Protein AF-A0A3E2CK05-F1 (afdb_monomer)

Foldseek 3Di:
DPVPVVVVVVVVVVVLVVLLVVLLVLLLVLQVVLLVCPPPDDPLLVVLLVVVVLLQLLQLLQLLLCQLPVDDDDSVLSVVVSVPDQDDPPDDSSSSLSSVLSNQLLVLLCQQCPDPPVDDPVVLVVLLQDPVSLLVSQLVSLQSLLRSLVSSCVSNVHDHDRDSVLSVVLSVLLVVQLVVVVVDHLSSSLVSSLLSSLLSCLLVDDGLSSCSSVLSNSQVSCVSNVTHGAHDHNVLSVVLSVLSNPDDVPDSHDPSSNSSSCSVRSSVSSVVSSCSSPDDPVVVVVVVVVVVVVVVVVVVCVVCVVVVVVVVVPPPDD

Mean predicted aligned error: 7.91 Å

Solvent-accessible surface area (backbone atoms only — not comparable to full-atom values): 17270 Å² total; per-residue (Å²): 133,70,74,66,58,56,58,50,49,55,54,49,54,50,53,52,50,55,50,21,52,50,40,41,50,52,25,25,50,32,41,50,65,38,58,64,58,58,82,72,82,51,68,66,38,47,54,31,42,53,51,50,52,56,52,49,48,39,51,48,20,34,22,48,24,28,60,70,68,71,49,94,66,49,69,68,59,27,49,46,38,74,76,68,47,86,74,57,94,96,54,66,63,68,56,48,54,34,31,51,24,30,47,57,24,52,62,35,45,58,62,42,70,66,82,62,86,84,59,53,70,68,56,57,53,53,35,46,74,30,73,67,45,29,53,50,53,55,64,73,28,25,61,40,41,22,49,21,38,28,50,12,11,60,52,60,72,36,69,59,84,58,42,44,68,56,45,52,51,19,52,54,48,14,55,59,41,34,63,81,38,69,92,50,56,68,53,42,36,49,51,42,37,55,53,33,32,52,45,47,54,50,67,75,44,88,55,76,60,40,38,50,31,54,66,55,48,53,35,56,53,20,56,64,43,69,41,74,70,79,85,65,53,48,70,55,46,52,51,50,53,51,49,51,69,67,53,66,86,82,46,94,72,70,54,50,72,55,39,55,61,46,22,64,52,50,30,55,51,37,48,48,50,42,50,48,28,67,58,50,71,66,61,52,53,49,52,53,50,54,50,50,53,47,53,51,51,52,54,48,49,60,66,48,59,68,59,62,72,60,64,72,76,73,79,82,85,130

Structure (mmCIF, N/CA/C/O backbone):
data_AF-A0A3E2CK05-F1
#
_entry.id   AF-A0A3E2CK05-F1
#
loop_
_atom_site.group_PDB
_atom_site.id
_atom_site.type_symbol
_atom_site.label_atom_id
_atom_site.label_alt_id
_atom_site.label_comp_id
_atom_site.label_asym_id
_atom_site.label_entity_id
_atom_site.label_seq_id
_atom_site.pdbx_PDB_ins_code
_atom_site.Cartn_x
_atom_site.Cartn_y
_atom_site.Cartn_z
_atom_site.occupancy
_atom_site.B_iso_or_equiv
_atom_site.auth_seq_id
_atom_site.auth_comp_id
_atom_site.auth_asym_id
_atom_site.auth_atom_id
_atom_site.pdbx_PDB_model_num
ATOM 1 N N . MET A 1 1 ? 20.805 -22.872 39.210 1.00 46.62 1 MET A N 1
ATOM 2 C CA . MET A 1 1 ? 19.992 -23.235 38.027 1.00 46.62 1 MET A CA 1
ATOM 3 C C . MET A 1 1 ? 19.281 -22.044 37.373 1.00 46.62 1 MET A C 1
ATOM 5 O O . MET A 1 1 ? 18.645 -22.261 36.358 1.00 46.62 1 MET A O 1
ATOM 9 N N . VAL A 1 2 ? 19.429 -20.804 37.868 1.00 49.19 2 VAL A N 1
ATOM 10 C CA . VAL A 1 2 ? 18.766 -19.615 37.284 1.00 49.19 2 VAL A CA 1
ATOM 11 C C . VAL A 1 2 ? 19.574 -18.990 36.125 1.00 49.19 2 VAL A C 1
ATOM 13 O O . VAL A 1 2 ? 18.994 -18.562 35.144 1.00 49.19 2 VAL A O 1
ATOM 16 N N . ASN A 1 3 ? 20.910 -19.088 36.132 1.00 52.28 3 ASN A N 1
ATOM 17 C CA . ASN A 1 3 ? 21.775 -18.400 35.150 1.00 52.28 3 ASN A CA 1
ATOM 18 C C . ASN A 1 3 ? 21.779 -18.959 33.711 1.00 52.28 3 ASN A C 1
ATOM 20 O O . ASN A 1 3 ? 22.376 -18.339 32.842 1.00 52.28 3 ASN A O 1
ATOM 24 N N . SER A 1 4 ? 21.197 -20.135 33.453 1.00 54.31 4 SER A N 1
ATOM 25 C CA . SER A 1 4 ? 21.271 -20.775 32.125 1.00 54.31 4 SER A CA 1
ATOM 26 C C . SER A 1 4 ? 20.072 -20.464 31.230 1.00 54.31 4 SER A C 1
ATOM 28 O O . SER A 1 4 ? 20.153 -20.700 30.031 1.00 54.31 4 SER A O 1
ATOM 30 N N . VAL A 1 5 ? 18.957 -20.000 31.801 1.00 53.59 5 VAL A N 1
ATOM 31 C CA . VAL A 1 5 ? 17.743 -19.657 31.042 1.00 53.59 5 VAL A CA 1
ATOM 32 C C . VAL A 1 5 ? 17.836 -18.214 30.550 1.00 53.59 5 VAL A C 1
ATOM 34 O O . VAL A 1 5 ? 17.571 -17.960 29.379 1.00 53.59 5 VAL A O 1
ATOM 37 N N . ASP A 1 6 ? 18.324 -17.306 31.400 1.00 57.69 6 ASP A N 1
ATOM 38 C CA . ASP A 1 6 ? 18.553 -15.904 31.036 1.00 57.69 6 ASP A CA 1
ATOM 39 C C . ASP A 1 6 ? 19.623 -15.773 29.935 1.00 57.69 6 ASP A C 1
ATOM 41 O O . ASP A 1 6 ? 19.410 -15.079 28.950 1.00 57.69 6 ASP A O 1
ATOM 45 N N . SER A 1 7 ? 20.711 -16.557 29.991 1.00 58.81 7 SER A N 1
ATOM 46 C CA . SER A 1 7 ? 21.768 -16.508 28.965 1.00 58.81 7 SER A CA 1
ATOM 47 C C . SER A 1 7 ? 21.347 -17.053 27.592 1.00 58.81 7 SER A C 1
ATOM 49 O O . SER A 1 7 ? 21.936 -16.693 26.576 1.00 58.81 7 SER A O 1
ATOM 51 N N . VAL A 1 8 ? 20.378 -17.975 27.551 1.00 62.59 8 VAL A N 1
ATOM 52 C CA . VAL A 1 8 ? 19.835 -18.517 26.291 1.00 62.59 8 VAL A CA 1
ATOM 53 C C . VAL A 1 8 ? 18.852 -17.525 25.679 1.00 62.59 8 VAL A C 1
ATOM 55 O O . VAL A 1 8 ? 18.913 -17.291 24.476 1.00 62.59 8 VAL A O 1
ATOM 58 N N . LYS A 1 9 ? 18.016 -16.892 26.510 1.00 60.88 9 LYS A N 1
ATOM 59 C CA . LYS A 1 9 ? 17.074 -15.860 26.079 1.00 60.88 9 LYS A CA 1
ATOM 60 C C . LYS A 1 9 ? 17.792 -14.629 25.516 1.00 60.88 9 LYS A C 1
ATOM 62 O O . LYS A 1 9 ? 17.493 -14.225 24.399 1.00 60.88 9 LYS A O 1
ATOM 67 N N . ASP A 1 10 ? 18.824 -14.144 26.206 1.00 64.38 10 ASP A N 1
ATOM 68 C CA . ASP A 1 10 ? 19.649 -13.026 25.732 1.00 64.38 10 ASP A CA 1
ATOM 69 C C . ASP A 1 10 ? 20.334 -13.347 24.387 1.00 64.38 10 ASP A C 1
ATOM 71 O O . ASP A 1 10 ? 20.435 -12.496 23.507 1.00 64.38 10 ASP A O 1
ATOM 75 N N . SER A 1 11 ? 20.771 -14.597 24.178 1.00 66.12 11 SER A N 1
ATOM 76 C CA . SER A 1 11 ? 21.359 -15.030 22.902 1.00 66.12 11 SER A CA 1
ATOM 77 C C . SER A 1 11 ? 20.345 -15.110 21.757 1.00 66.12 11 SER A C 1
ATOM 79 O O . SER A 1 11 ? 20.743 -14.973 20.598 1.00 66.12 11 SER A O 1
ATOM 81 N N . GLU A 1 12 ? 19.088 -15.431 22.044 1.00 66.56 12 GLU A N 1
ATOM 82 C CA . GLU A 1 12 ? 18.032 -15.572 21.041 1.00 66.56 12 GLU A CA 1
ATOM 83 C C . GLU A 1 12 ? 17.475 -14.201 20.643 1.00 66.56 12 GLU A C 1
ATOM 85 O O . GLU A 1 12 ? 17.307 -13.930 19.453 1.00 66.56 12 GLU A O 1
ATOM 90 N N . ASP A 1 13 ? 17.346 -13.292 21.611 1.00 67.50 13 ASP A N 1
ATOM 91 C CA . ASP A 1 13 ? 16.978 -11.892 21.390 1.00 67.50 13 ASP A CA 1
ATOM 92 C C . ASP A 1 13 ? 18.035 -11.157 20.539 1.00 67.50 13 ASP A C 1
ATOM 94 O O . ASP A 1 13 ? 17.685 -10.443 19.597 1.00 67.50 13 ASP A O 1
ATOM 98 N N . ILE A 1 14 ? 19.334 -11.402 20.774 1.00 71.38 14 ILE A N 1
ATOM 99 C CA . ILE A 1 14 ? 20.422 -10.848 19.943 1.00 71.38 14 ILE A CA 1
ATOM 100 C C . ILE A 1 14 ? 20.326 -11.341 18.493 1.00 71.38 14 ILE A C 1
ATOM 102 O O . ILE A 1 14 ? 20.367 -10.532 17.566 1.00 71.38 14 ILE A O 1
ATOM 106 N N . LYS A 1 15 ? 20.158 -12.652 18.276 1.00 72.44 15 LYS A N 1
ATOM 107 C CA . LYS A 1 15 ? 20.053 -13.227 16.922 1.00 72.44 15 LYS A CA 1
ATOM 108 C C . LYS A 1 15 ? 18.821 -12.724 16.175 1.00 72.44 15 LYS A C 1
ATOM 110 O O . LYS A 1 15 ? 18.893 -12.465 14.974 1.00 72.44 15 LYS A O 1
ATOM 115 N N . ASN A 1 16 ? 17.697 -12.581 16.874 1.00 74.19 16 ASN A N 1
ATOM 116 C CA . ASN A 1 16 ? 16.474 -12.041 16.290 1.00 74.19 16 ASN A CA 1
ATOM 117 C C . ASN A 1 16 ? 16.642 -10.569 15.901 1.00 74.19 16 ASN A C 1
ATOM 119 O O . ASN A 1 16 ? 16.192 -10.173 14.824 1.00 74.19 16 ASN A O 1
ATOM 123 N N . ASN A 1 17 ? 17.336 -9.772 16.714 1.00 77.88 17 ASN A N 1
ATOM 124 C CA . ASN A 1 17 ? 17.635 -8.382 16.383 1.00 77.88 17 ASN A CA 1
ATOM 125 C C . ASN A 1 17 ? 18.582 -8.278 15.170 1.00 77.88 17 ASN A C 1
ATOM 127 O O . ASN A 1 17 ? 18.292 -7.560 14.215 1.00 77.88 17 ASN A O 1
ATOM 131 N N . GLU A 1 18 ? 19.656 -9.074 15.131 1.00 83.56 18 GLU A N 1
ATOM 132 C CA . GLU A 1 18 ? 20.570 -9.135 13.978 1.00 83.56 18 GLU A CA 1
ATOM 133 C C . GLU A 1 18 ? 19.843 -9.511 12.680 1.00 83.56 18 GLU A C 1
ATOM 135 O O . GLU A 1 18 ? 20.033 -8.860 11.650 1.00 83.56 18 GLU A O 1
ATOM 140 N N . LYS A 1 19 ? 18.963 -10.519 12.730 1.00 87.56 19 LYS A N 1
ATOM 141 C CA . LYS A 1 19 ? 18.136 -10.916 11.585 1.00 87.56 19 LYS A CA 1
ATOM 142 C C . LYS A 1 19 ? 17.229 -9.774 11.121 1.00 87.56 19 LYS A C 1
ATOM 144 O O . LYS A 1 19 ? 17.191 -9.486 9.928 1.00 87.56 19 LYS A O 1
ATOM 149 N N . SER A 1 20 ? 16.535 -9.119 12.050 1.00 87.81 20 SER A N 1
ATOM 150 C CA . SER A 1 20 ? 15.620 -8.010 11.739 1.00 87.81 20 SER A CA 1
ATOM 151 C C . SER A 1 20 ? 16.363 -6.859 11.066 1.00 87.81 20 SER A C 1
ATOM 153 O O . SER A 1 20 ? 15.901 -6.313 10.068 1.00 87.81 20 SER A O 1
ATOM 155 N N . MET A 1 21 ? 17.561 -6.541 11.560 1.00 90.31 21 MET A N 1
ATOM 156 C CA . MET A 1 21 ? 18.417 -5.517 10.972 1.00 90.31 21 MET A CA 1
ATOM 157 C C . MET A 1 21 ? 18.899 -5.875 9.564 1.00 90.31 21 MET A C 1
ATOM 159 O O . MET A 1 21 ? 18.974 -4.989 8.716 1.00 90.31 21 MET A O 1
ATOM 163 N N . LEU A 1 22 ? 19.223 -7.144 9.298 1.00 93.06 22 LEU A N 1
ATOM 164 C CA . LEU A 1 22 ? 19.579 -7.599 7.950 1.00 93.06 22 LEU A CA 1
ATOM 165 C C . LEU A 1 22 ? 18.398 -7.442 6.986 1.00 93.06 22 LEU A C 1
ATOM 167 O O . LEU A 1 22 ? 18.550 -6.800 5.953 1.00 93.06 22 LEU A O 1
ATOM 171 N N . MET A 1 23 ? 17.214 -7.930 7.367 1.00 94.25 23 MET A N 1
ATOM 172 C CA . MET A 1 23 ? 15.998 -7.818 6.549 1.00 94.25 23 MET A CA 1
ATOM 173 C C . MET A 1 23 ? 15.629 -6.356 6.254 1.00 94.25 23 MET A C 1
ATOM 175 O O . MET A 1 23 ? 15.213 -6.023 5.145 1.00 94.25 23 MET A O 1
ATOM 179 N N . LEU A 1 24 ? 15.803 -5.466 7.234 1.00 95.38 24 LEU A N 1
ATOM 180 C CA . LEU A 1 24 ? 15.567 -4.036 7.059 1.00 95.38 24 LEU A CA 1
ATOM 181 C C . LEU A 1 24 ? 16.557 -3.403 6.074 1.00 95.38 24 LEU A C 1
ATOM 183 O O . LEU A 1 24 ? 16.146 -2.634 5.210 1.00 95.38 24 LEU A O 1
ATOM 187 N N . ASN A 1 25 ? 17.844 -3.745 6.177 1.00 96.06 25 ASN A N 1
ATOM 188 C CA . ASN A 1 25 ? 18.861 -3.250 5.250 1.00 96.06 25 ASN A CA 1
ATOM 189 C C . ASN A 1 25 ? 18.622 -3.754 3.819 1.00 96.06 25 ASN A C 1
ATOM 191 O O . ASN A 1 25 ? 18.814 -2.990 2.876 1.00 96.06 25 ASN A O 1
ATOM 195 N N . ASP A 1 26 ? 18.196 -5.006 3.647 1.00 97.62 26 ASP A N 1
ATOM 196 C CA . ASP A 1 26 ? 17.887 -5.569 2.328 1.00 97.62 26 ASP A CA 1
ATOM 197 C C . ASP A 1 26 ? 16.683 -4.853 1.692 1.00 97.62 26 ASP A C 1
ATOM 199 O O . ASP A 1 26 ? 16.728 -4.485 0.516 1.00 97.62 26 ASP A O 1
ATOM 203 N N . ALA A 1 27 ? 15.644 -4.557 2.483 1.00 98.12 27 ALA A N 1
ATOM 204 C CA . ALA A 1 27 ? 14.518 -3.737 2.040 1.00 98.12 27 ALA A CA 1
ATOM 205 C C . ALA A 1 27 ? 14.974 -2.325 1.640 1.00 98.12 27 ALA A C 1
ATOM 207 O O . ALA A 1 27 ? 14.672 -1.874 0.538 1.00 98.12 27 ALA A O 1
ATOM 208 N N . ALA A 1 28 ? 15.774 -1.661 2.478 1.00 97.94 28 ALA A N 1
ATOM 209 C CA . ALA A 1 28 ? 16.325 -0.338 2.187 1.00 97.94 28 ALA A CA 1
ATOM 210 C C . ALA A 1 28 ? 17.152 -0.313 0.887 1.00 97.94 28 ALA A C 1
ATOM 212 O O . ALA A 1 28 ? 17.050 0.630 0.105 1.00 97.94 28 ALA A O 1
ATOM 213 N N . GLN A 1 29 ? 17.935 -1.362 0.614 1.00 98.19 29 GLN A N 1
ATOM 214 C CA . GLN A 1 29 ? 18.672 -1.495 -0.646 1.00 98.19 29 GLN A CA 1
ATOM 215 C C . GLN A 1 29 ? 17.750 -1.704 -1.849 1.00 98.19 29 GLN A C 1
ATOM 217 O O . GLN A 1 29 ? 18.040 -1.177 -2.922 1.00 98.19 29 GLN A O 1
ATOM 222 N N . SER A 1 30 ? 16.675 -2.481 -1.700 1.00 98.31 30 SER A N 1
ATOM 223 C CA . SER A 1 30 ? 15.687 -2.666 -2.768 1.00 98.31 30 SER A CA 1
ATOM 224 C C . SER A 1 30 ? 14.988 -1.343 -3.106 1.00 98.31 30 SER A C 1
ATOM 226 O O . SER A 1 30 ? 14.960 -0.958 -4.275 1.00 98.31 30 SER A O 1
ATOM 228 N N . ALA A 1 31 ? 14.567 -0.581 -2.087 1.00 97.75 31 ALA A N 1
ATOM 229 C CA . ALA A 1 31 ? 14.029 0.767 -2.267 1.00 97.75 31 ALA A CA 1
ATOM 230 C C . ALA A 1 31 ? 15.018 1.684 -3.000 1.00 97.75 31 ALA A C 1
ATOM 232 O O . ALA A 1 31 ? 14.664 2.269 -4.019 1.00 97.75 31 ALA A O 1
ATOM 233 N N . ALA A 1 32 ? 16.274 1.750 -2.543 1.00 96.88 32 ALA A N 1
ATOM 234 C CA . ALA A 1 32 ? 17.299 2.588 -3.165 1.00 96.88 32 ALA A CA 1
ATOM 235 C C . ALA A 1 32 ? 17.521 2.249 -4.651 1.00 96.88 32 ALA A C 1
ATOM 237 O O . ALA A 1 32 ? 17.571 3.145 -5.488 1.00 96.88 32 ALA A O 1
ATOM 238 N N . LYS A 1 33 ? 17.612 0.956 -4.998 1.00 97.62 33 LYS A N 1
ATOM 239 C CA . LYS A 1 33 ? 17.804 0.485 -6.387 1.00 97.62 33 LYS A CA 1
ATOM 240 C C . LYS A 1 33 ? 16.636 0.810 -7.312 1.00 97.62 33 LYS A C 1
ATOM 242 O O . LYS A 1 33 ? 16.828 0.861 -8.529 1.00 97.62 33 LYS A O 1
ATOM 247 N N . LEU A 1 34 ? 15.430 0.889 -6.757 1.00 97.38 34 LEU A N 1
ATOM 248 C CA . LEU A 1 34 ? 14.242 1.307 -7.483 1.00 97.38 34 LEU A CA 1
ATOM 249 C C . LEU A 1 34 ? 14.276 2.825 -7.668 1.00 97.38 34 LEU A C 1
ATOM 251 O O . LEU A 1 34 ? 14.282 3.281 -8.804 1.00 97.38 34 LEU A O 1
ATOM 255 N N . THR A 1 35 ? 14.414 3.596 -6.587 1.00 94.38 35 THR A N 1
ATOM 256 C CA . THR A 1 35 ? 14.455 5.068 -6.631 1.00 94.38 35 THR A CA 1
ATOM 257 C C . THR A 1 35 ? 15.578 5.615 -7.523 1.00 94.38 35 THR A C 1
ATOM 259 O O . THR A 1 35 ? 15.381 6.631 -8.180 1.00 94.38 35 THR A O 1
ATOM 262 N N . GLU A 1 36 ? 16.718 4.922 -7.634 1.00 94.75 36 GLU A N 1
ATOM 263 C CA . GLU A 1 36 ? 17.826 5.281 -8.542 1.00 94.75 36 GLU A CA 1
ATOM 264 C C . GLU A 1 36 ? 17.416 5.336 -10.028 1.00 94.75 36 GLU A C 1
ATOM 266 O O . GLU A 1 36 ? 18.108 5.958 -10.832 1.00 94.75 36 GLU A O 1
ATOM 271 N N . LEU A 1 37 ? 16.296 4.713 -10.422 1.00 95.12 37 LEU A N 1
ATOM 272 C CA . LEU A 1 37 ? 15.801 4.812 -11.796 1.00 95.12 37 LEU A CA 1
ATOM 273 C C . LEU A 1 37 ? 15.350 6.234 -12.164 1.00 95.12 37 LEU A C 1
ATOM 275 O O . LEU A 1 37 ? 15.360 6.575 -13.347 1.00 95.12 37 LEU A O 1
ATOM 279 N N . TRP A 1 38 ? 14.963 7.055 -11.184 1.00 92.50 38 TRP A N 1
ATOM 280 C CA . TRP A 1 38 ? 14.469 8.405 -11.434 1.00 92.50 38 TRP A CA 1
ATOM 281 C C . TRP A 1 38 ? 15.599 9.450 -11.506 1.00 92.50 38 TRP A C 1
ATOM 283 O O . TRP A 1 38 ? 16.585 9.350 -10.773 1.00 92.50 38 TRP A O 1
ATOM 293 N N . PRO A 1 39 ? 15.450 10.493 -12.350 1.00 92.19 39 PRO A N 1
ATOM 294 C CA . PRO A 1 39 ? 14.313 10.735 -13.241 1.00 92.19 39 PRO A CA 1
ATOM 295 C C . PRO A 1 39 ? 14.310 9.791 -14.455 1.00 92.19 39 PRO A C 1
ATOM 297 O O . PRO A 1 39 ? 15.327 9.599 -15.126 1.00 92.19 39 PRO A O 1
ATOM 300 N N . LEU A 1 40 ? 13.139 9.229 -14.770 1.00 92.38 40 LEU A N 1
ATOM 301 C CA . LEU A 1 40 ? 12.959 8.378 -15.945 1.00 92.38 40 LEU A CA 1
ATOM 302 C C . LEU A 1 40 ? 13.042 9.232 -17.218 1.00 92.38 40 LEU A C 1
ATOM 304 O O . LEU A 1 40 ? 12.326 10.217 -17.371 1.00 92.38 40 LEU A O 1
ATOM 308 N N . THR A 1 41 ? 13.918 8.849 -18.148 1.00 91.88 41 THR A N 1
ATOM 309 C CA . THR A 1 41 ? 14.161 9.609 -19.391 1.00 91.88 41 THR A CA 1
ATOM 310 C C . THR A 1 41 ? 13.685 8.895 -20.655 1.00 91.88 41 THR A C 1
ATOM 312 O O . THR A 1 41 ? 13.443 9.536 -21.677 1.00 91.88 41 THR A O 1
ATOM 315 N N . GLU A 1 42 ? 13.525 7.572 -20.610 1.00 93.50 42 GLU A N 1
ATOM 316 C CA . GLU A 1 42 ? 12.989 6.792 -21.725 1.00 93.50 42 GLU A CA 1
ATOM 317 C C . GLU A 1 42 ? 11.459 6.763 -21.666 1.00 93.50 42 GLU A C 1
ATOM 319 O O . GLU A 1 42 ? 10.890 6.342 -20.660 1.00 93.50 42 GLU A O 1
ATOM 324 N N . ALA A 1 43 ? 10.792 7.118 -22.772 1.00 94.00 43 ALA A N 1
ATOM 325 C CA . ALA A 1 43 ? 9.327 7.089 -22.879 1.00 94.00 43 ALA A CA 1
ATOM 326 C C . ALA A 1 43 ? 8.730 5.728 -22.484 1.00 94.00 43 ALA A C 1
ATOM 328 O O . ALA A 1 43 ? 7.744 5.672 -21.766 1.00 94.00 43 ALA A O 1
ATOM 329 N N . ARG A 1 44 ? 9.390 4.627 -22.865 1.00 94.81 44 ARG A N 1
ATOM 330 C CA . ARG A 1 44 ? 8.974 3.274 -22.471 1.00 94.81 44 ARG A CA 1
ATOM 331 C C . ARG A 1 44 ? 8.986 3.074 -20.954 1.00 94.81 44 ARG A C 1
ATOM 333 O O . ARG A 1 44 ? 8.072 2.456 -20.430 1.00 94.81 44 ARG A O 1
ATOM 340 N N . HIS A 1 45 ? 10.016 3.556 -20.256 1.00 95.62 45 HIS A N 1
ATOM 341 C CA . HIS A 1 45 ? 10.074 3.421 -18.800 1.00 95.62 45 HIS A CA 1
ATOM 342 C C . HIS A 1 45 ? 8.982 4.259 -18.124 1.00 95.62 45 HIS A C 1
ATOM 344 O O . HIS A 1 45 ? 8.394 3.791 -17.158 1.00 95.62 45 HIS A O 1
ATOM 350 N N . LEU A 1 46 ? 8.680 5.449 -18.658 1.00 95.81 46 LEU A N 1
ATOM 351 C CA . LEU A 1 46 ? 7.567 6.284 -18.192 1.00 95.81 46 LEU A CA 1
ATOM 352 C C . LEU A 1 46 ? 6.212 5.584 -18.386 1.00 95.81 46 LEU A C 1
ATOM 354 O O . LEU A 1 46 ? 5.429 5.513 -17.446 1.00 95.81 46 LEU A O 1
ATOM 358 N N . ASP A 1 47 ? 5.961 5.015 -19.569 1.00 96.12 47 ASP A N 1
ATOM 359 C CA . ASP A 1 47 ? 4.724 4.273 -19.857 1.00 96.12 47 ASP A CA 1
ATOM 360 C C . ASP A 1 47 ? 4.584 3.033 -18.954 1.00 96.12 47 ASP A C 1
ATOM 362 O O . ASP A 1 47 ? 3.501 2.738 -18.446 1.00 96.12 47 ASP A O 1
ATOM 366 N N . ASN A 1 48 ? 5.685 2.308 -18.727 1.00 97.12 48 ASN A N 1
ATOM 367 C CA . ASN A 1 48 ? 5.706 1.150 -17.836 1.00 97.12 48 ASN A CA 1
ATOM 368 C C . ASN A 1 48 ? 5.427 1.541 -16.376 1.00 97.12 48 ASN A C 1
ATOM 370 O O . ASN A 1 48 ? 4.693 0.832 -15.688 1.00 97.12 48 ASN A O 1
ATOM 374 N N . ASP A 1 49 ? 6.001 2.650 -15.904 1.00 96.88 49 ASP A N 1
ATOM 375 C CA . ASP A 1 49 ? 5.784 3.152 -14.545 1.00 96.88 49 ASP A CA 1
ATOM 376 C C . ASP A 1 49 ? 4.339 3.628 -14.339 1.00 96.88 49 ASP A C 1
ATOM 378 O O . ASP A 1 49 ? 3.696 3.245 -13.362 1.00 96.88 49 ASP A O 1
ATOM 382 N N . ALA A 1 50 ? 3.776 4.345 -15.318 1.00 96.56 50 ALA A N 1
ATOM 383 C CA . ALA A 1 50 ? 2.359 4.705 -15.324 1.00 96.56 50 ALA A CA 1
ATOM 384 C C . ALA A 1 50 ? 1.467 3.455 -15.247 1.00 96.56 50 ALA A C 1
ATOM 386 O O . ALA A 1 50 ? 0.543 3.393 -14.437 1.00 96.56 50 ALA A O 1
ATOM 387 N N . LYS A 1 51 ? 1.795 2.402 -16.011 1.00 96.44 51 LYS A N 1
ATOM 388 C CA . LYS A 1 51 ? 1.050 1.139 -15.950 1.00 96.44 51 LYS A CA 1
ATOM 389 C C . LYS A 1 51 ? 1.186 0.437 -14.599 1.00 96.44 51 LYS A C 1
ATOM 391 O O . LYS A 1 51 ? 0.228 -0.181 -14.133 1.00 96.44 51 LYS A O 1
ATOM 396 N N . TYR A 1 52 ? 2.356 0.507 -13.965 1.00 97.19 52 TYR A N 1
ATOM 397 C CA . TYR A 1 52 ? 2.531 -0.007 -12.610 1.00 97.19 52 TYR A CA 1
ATOM 398 C C . TYR A 1 52 ? 1.650 0.751 -11.607 1.00 97.19 52 TYR A C 1
ATOM 400 O O . TYR A 1 52 ? 1.020 0.103 -10.771 1.00 97.19 52 TYR A O 1
ATOM 408 N N . ALA A 1 53 ? 1.555 2.080 -11.715 1.00 95.31 53 ALA A N 1
ATOM 409 C CA . ALA A 1 53 ? 0.704 2.898 -10.853 1.00 95.31 53 ALA A CA 1
ATOM 410 C C . ALA A 1 53 ? -0.787 2.531 -10.990 1.00 95.31 53 ALA A C 1
ATOM 412 O O . ALA A 1 53 ? -1.428 2.252 -9.979 1.00 95.31 53 ALA A O 1
ATOM 413 N N . GLU A 1 54 ? -1.306 2.395 -12.217 1.00 96.50 54 GLU A N 1
ATOM 414 C CA . GLU A 1 54 ? -2.679 1.906 -12.459 1.00 96.50 54 GLU A CA 1
ATOM 415 C C . GLU A 1 54 ? -2.900 0.516 -11.829 1.00 96.50 54 GLU A C 1
ATOM 417 O O . GLU A 1 54 ? -3.884 0.254 -11.136 1.00 96.50 54 GLU A O 1
ATOM 422 N N . ASN A 1 55 ? -1.945 -0.403 -12.019 1.00 97.19 55 ASN A N 1
ATOM 423 C CA . ASN A 1 55 ? -2.030 -1.750 -11.451 1.00 97.19 55 ASN A CA 1
ATOM 424 C C . ASN A 1 55 ? -1.960 -1.744 -9.914 1.00 97.19 55 ASN A C 1
ATOM 426 O O . ASN A 1 55 ? -2.504 -2.640 -9.264 1.00 97.19 55 ASN A O 1
ATOM 430 N N . LEU A 1 56 ? -1.234 -0.804 -9.309 1.00 96.81 56 LEU A N 1
ATOM 431 C CA . LEU A 1 56 ? -1.160 -0.634 -7.859 1.00 96.81 56 LEU A CA 1
ATOM 432 C C . LEU A 1 56 ? -2.520 -0.210 -7.292 1.00 96.81 56 LEU A C 1
ATOM 434 O O . LEU A 1 56 ? -2.967 -0.782 -6.295 1.00 96.81 56 LEU A O 1
ATOM 438 N N . GLU A 1 57 ? -3.196 0.724 -7.953 1.00 97.12 57 GLU A N 1
ATOM 439 C CA . GLU A 1 57 ? -4.529 1.191 -7.578 1.00 97.12 57 GLU A CA 1
ATOM 440 C C . GLU A 1 57 ? -5.569 0.063 -7.659 1.00 97.12 57 GLU A C 1
ATOM 442 O O . GLU A 1 57 ? -6.209 -0.263 -6.658 1.00 97.12 57 GLU A O 1
ATOM 447 N N . VAL A 1 58 ? -5.633 -0.662 -8.783 1.00 98.44 58 VAL A N 1
ATOM 448 C CA . VAL A 1 58 ? -6.523 -1.830 -8.949 1.00 98.44 58 VAL A CA 1
ATOM 449 C C . VAL A 1 58 ? -6.284 -2.882 -7.859 1.00 98.44 58 VAL A C 1
ATOM 451 O O . VAL A 1 58 ? -7.222 -3.462 -7.295 1.00 98.44 58 VAL A O 1
ATOM 454 N N . ARG A 1 59 ? -5.014 -3.152 -7.526 1.00 98.38 59 ARG A N 1
ATOM 455 C CA . ARG A 1 59 ? -4.659 -4.089 -6.449 1.00 98.38 59 ARG A CA 1
ATOM 456 C C . ARG A 1 59 ? -5.103 -3.568 -5.078 1.00 98.38 59 ARG A C 1
ATOM 458 O O . ARG A 1 59 ? -5.541 -4.386 -4.262 1.00 98.38 59 ARG A O 1
ATOM 465 N N . SER A 1 60 ? -5.020 -2.259 -4.845 1.00 98.25 60 SER A N 1
ATOM 466 C CA . SER A 1 60 ? -5.452 -1.577 -3.615 1.00 98.25 60 SER A CA 1
ATOM 467 C C . SER A 1 60 ? -6.965 -1.654 -3.445 1.00 98.25 60 SER A C 1
ATOM 469 O O . SER A 1 60 ? -7.428 -2.200 -2.440 1.00 98.25 60 SER A O 1
ATOM 471 N N . MET A 1 61 ? -7.729 -1.260 -4.469 1.00 98.50 61 MET A N 1
ATOM 472 C CA . MET A 1 61 ? -9.190 -1.389 -4.507 1.00 98.50 61 MET A CA 1
ATOM 473 C C . MET A 1 61 ? -9.632 -2.817 -4.186 1.00 98.50 61 MET A C 1
ATOM 475 O O . MET A 1 61 ? -10.477 -3.061 -3.323 1.00 98.50 61 MET A O 1
ATOM 479 N N . ARG A 1 62 ? -9.000 -3.799 -4.838 1.00 98.69 62 ARG A N 1
ATOM 480 C CA . ARG A 1 62 ? -9.308 -5.214 -4.631 1.00 98.69 62 ARG A CA 1
ATOM 481 C C . ARG A 1 62 ? -9.013 -5.684 -3.207 1.00 98.69 62 ARG A C 1
ATOM 483 O O . ARG A 1 62 ? -9.785 -6.477 -2.665 1.00 98.69 62 ARG A O 1
ATOM 490 N N . ALA A 1 63 ? -7.890 -5.272 -2.619 1.00 98.69 63 ALA A N 1
ATOM 491 C CA . ALA A 1 63 ? -7.537 -5.646 -1.250 1.00 98.69 63 ALA A CA 1
ATOM 492 C C . ALA A 1 63 ? -8.552 -5.076 -0.247 1.00 98.69 63 ALA A C 1
ATOM 494 O O . ALA A 1 63 ? -9.049 -5.816 0.605 1.00 98.69 63 ALA A O 1
ATOM 495 N N . ILE A 1 64 ? -8.922 -3.805 -0.412 1.00 98.75 64 ILE A N 1
ATOM 496 C CA . ILE A 1 64 ? -9.927 -3.110 0.399 1.00 98.75 64 ILE A CA 1
ATOM 497 C C . ILE A 1 64 ? -11.288 -3.805 0.289 1.00 98.75 64 ILE A C 1
ATOM 499 O O . ILE A 1 64 ? -11.846 -4.221 1.306 1.00 98.75 64 ILE A O 1
ATOM 503 N N . ALA A 1 65 ? -11.785 -4.036 -0.930 1.00 98.75 65 ALA A N 1
ATOM 504 C CA . ALA A 1 65 ? -13.085 -4.668 -1.154 1.00 98.75 65 ALA A CA 1
ATOM 505 C C . ALA A 1 65 ? -13.165 -6.082 -0.549 1.00 98.75 65 ALA A C 1
ATOM 507 O O . ALA A 1 65 ? -14.188 -6.464 0.025 1.00 98.75 65 ALA A O 1
ATOM 508 N N . ARG A 1 66 ? -12.074 -6.861 -0.602 1.00 98.69 66 ARG A N 1
ATOM 509 C CA . ARG A 1 66 ? -11.988 -8.174 0.066 1.00 98.69 66 ARG A CA 1
ATOM 510 C C . ARG A 1 66 ? -12.045 -8.074 1.583 1.00 98.69 66 ARG A C 1
ATOM 512 O O . ARG A 1 66 ? -12.613 -8.956 2.224 1.00 98.69 66 ARG A O 1
ATOM 519 N N . ILE A 1 67 ? -11.437 -7.046 2.168 1.00 98.56 67 ILE A N 1
ATOM 520 C CA . IL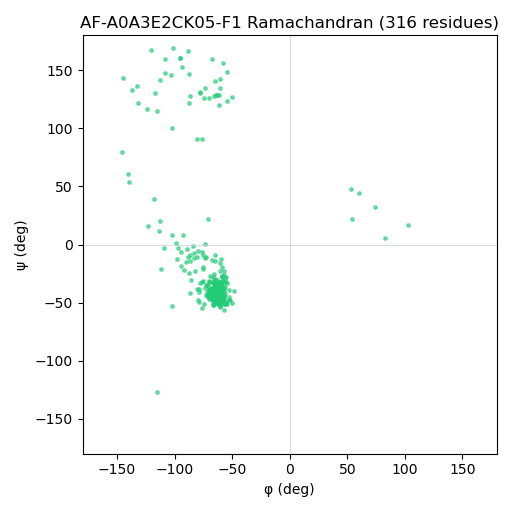E A 1 67 ? -11.459 -6.849 3.619 1.00 98.56 67 ILE A CA 1
ATOM 521 C C . ILE A 1 67 ? -12.851 -6.416 4.083 1.00 98.56 67 ILE A C 1
ATOM 523 O O . ILE A 1 67 ? -13.350 -6.989 5.051 1.00 98.56 67 ILE A O 1
ATOM 527 N N . LEU A 1 68 ? -13.482 -5.480 3.369 1.00 98.38 68 LEU A N 1
ATOM 528 C CA . LEU A 1 68 ? -14.825 -4.981 3.675 1.00 98.38 68 LEU A CA 1
ATOM 529 C C . LEU A 1 68 ? -15.886 -6.081 3.587 1.00 98.38 68 LEU A C 1
ATOM 531 O O . LEU A 1 68 ? -16.653 -6.287 4.523 1.00 98.38 68 LEU A O 1
ATOM 535 N N . THR A 1 69 ? -15.912 -6.807 2.469 1.00 97.88 69 THR A N 1
ATOM 536 C CA . THR A 1 69 ? -17.010 -7.737 2.156 1.00 97.88 69 THR A CA 1
ATOM 537 C C . THR A 1 69 ? -16.750 -9.163 2.640 1.00 97.88 69 THR A C 1
ATOM 539 O O . THR A 1 69 ? -17.677 -9.952 2.802 1.00 97.88 69 THR A O 1
ATOM 542 N N . ASN A 1 70 ? -15.482 -9.534 2.857 1.00 97.25 70 ASN A N 1
ATOM 543 C CA . ASN A 1 70 ? -15.041 -10.925 3.026 1.00 97.25 70 ASN A CA 1
ATOM 544 C C . ASN A 1 70 ? -15.463 -11.857 1.866 1.00 97.25 70 ASN A C 1
ATOM 546 O O . ASN A 1 70 ? -15.512 -13.078 2.036 1.00 97.25 70 ASN A O 1
ATOM 550 N N . LEU A 1 71 ? -15.754 -11.301 0.685 1.00 97.44 71 LEU A N 1
ATOM 551 C CA . LEU A 1 71 ? -16.093 -12.049 -0.523 1.00 97.44 71 LEU A CA 1
ATOM 552 C C . LEU A 1 71 ? -14.862 -12.268 -1.409 1.00 97.44 71 LEU A C 1
ATOM 554 O O . LEU A 1 71 ? -13.853 -11.562 -1.329 1.00 97.44 71 LEU A O 1
ATOM 558 N N . ASP A 1 72 ? -14.951 -13.253 -2.303 1.00 96.31 72 ASP A N 1
ATOM 559 C CA . ASP A 1 72 ? -13.918 -13.478 -3.311 1.00 96.31 72 ASP A CA 1
ATOM 560 C C . ASP A 1 72 ? -14.035 -12.448 -4.438 1.00 96.31 72 ASP A C 1
ATOM 562 O O . ASP A 1 72 ? -14.757 -12.665 -5.409 1.00 96.31 72 ASP A O 1
ATOM 566 N N . VAL A 1 73 ? -13.329 -11.325 -4.299 1.00 98.25 73 VAL A N 1
ATOM 567 C CA . VAL A 1 73 ? -13.186 -10.299 -5.346 1.00 98.25 73 VAL A CA 1
ATOM 568 C C . VAL A 1 73 ? -12.006 -10.655 -6.250 1.00 98.25 73 VAL A C 1
ATOM 570 O O . VAL A 1 73 ? -10.873 -10.816 -5.782 1.00 98.25 73 VAL A O 1
ATOM 573 N N . THR A 1 74 ? -12.231 -10.820 -7.544 1.00 97.56 74 THR A N 1
ATOM 574 C CA . THR A 1 74 ? -11.203 -11.216 -8.515 1.00 97.56 74 THR A CA 1
ATOM 575 C C . THR A 1 74 ? -10.471 -9.996 -9.082 1.00 97.56 74 THR A C 1
ATOM 577 O O . THR A 1 74 ? -10.880 -8.864 -8.852 1.00 97.56 74 THR A O 1
ATOM 580 N N . VAL A 1 75 ? -9.342 -10.212 -9.767 1.00 97.50 75 VAL A N 1
ATOM 581 C CA . VAL A 1 75 ? -8.637 -9.117 -10.464 1.00 97.50 75 VAL A CA 1
ATOM 582 C C . VAL A 1 75 ? -9.513 -8.518 -11.575 1.00 97.50 75 VAL A C 1
ATOM 584 O O . VAL A 1 75 ? -9.683 -7.305 -11.545 1.00 97.50 75 VAL A O 1
ATOM 587 N N . PRO A 1 76 ? -10.179 -9.321 -12.435 1.00 97.88 76 PRO A N 1
ATOM 588 C CA . PRO A 1 76 ? -11.108 -8.781 -13.426 1.00 97.88 76 PRO A CA 1
ATOM 589 C C . PRO A 1 76 ? -12.251 -7.952 -12.840 1.00 97.88 76 PRO A C 1
ATOM 591 O O . PRO A 1 76 ? -12.671 -6.998 -13.475 1.00 97.88 76 PRO A O 1
ATOM 594 N N . ASP A 1 77 ? -12.754 -8.285 -11.641 1.00 98.31 77 ASP A N 1
ATOM 595 C CA . ASP A 1 77 ? -13.787 -7.454 -11.005 1.00 98.31 77 ASP A CA 1
ATOM 596 C C . ASP A 1 77 ? -13.261 -6.040 -10.730 1.00 98.31 77 ASP A C 1
ATOM 598 O O . ASP A 1 77 ? -13.926 -5.061 -11.046 1.00 98.31 77 ASP A O 1
ATOM 602 N N . ALA A 1 78 ? -12.057 -5.941 -10.159 1.00 98.31 78 ALA A N 1
ATOM 603 C CA . ALA A 1 78 ? -11.443 -4.664 -9.819 1.00 98.31 78 ALA A CA 1
ATOM 604 C C . ALA A 1 78 ? -11.033 -3.865 -11.064 1.00 98.31 78 ALA A C 1
ATOM 606 O O . ALA A 1 78 ? -11.282 -2.667 -11.107 1.00 98.31 78 ALA A O 1
ATOM 607 N N . GLU A 1 79 ? -10.468 -4.523 -12.082 1.00 98.12 79 GLU A N 1
ATOM 608 C CA . GLU A 1 79 ? -10.132 -3.888 -13.366 1.00 98.12 79 GLU A CA 1
ATOM 609 C C . GLU A 1 79 ? -11.381 -3.323 -14.050 1.00 98.12 79 GLU A C 1
ATOM 611 O O . GLU A 1 79 ? -11.368 -2.192 -14.519 1.00 98.12 79 GLU A O 1
ATOM 616 N N . PHE A 1 80 ? -12.482 -4.077 -14.066 1.00 97.75 80 PHE A N 1
ATOM 617 C CA . PHE A 1 80 ? -13.704 -3.639 -14.736 1.00 97.75 80 PHE A CA 1
ATOM 618 C C . PHE A 1 80 ? -14.342 -2.427 -14.038 1.00 97.75 80 PHE A C 1
ATOM 620 O O . PHE A 1 80 ? -14.813 -1.514 -14.712 1.00 97.75 80 PHE A O 1
ATOM 627 N N . VAL A 1 81 ? -14.319 -2.382 -12.698 1.00 98.25 81 VAL A N 1
ATOM 628 C CA . VAL A 1 81 ? -14.769 -1.200 -11.938 1.00 98.25 81 VAL A CA 1
ATOM 629 C C . VAL A 1 81 ? -13.830 -0.013 -12.144 1.00 98.25 81 VAL A C 1
ATOM 631 O O . VAL A 1 81 ? -14.312 1.091 -12.370 1.00 98.25 81 VAL A O 1
ATOM 634 N N . TYR A 1 82 ? -12.514 -0.235 -12.142 1.00 97.56 82 TYR A N 1
ATOM 635 C CA . TYR A 1 82 ? -11.522 0.804 -12.440 1.00 97.56 82 TYR A CA 1
ATOM 636 C C . TYR A 1 82 ? -11.720 1.417 -13.839 1.00 97.56 82 TYR A C 1
ATOM 638 O O . TYR A 1 82 ? -11.599 2.623 -14.024 1.00 97.56 82 TYR A O 1
ATOM 646 N N . GLU A 1 83 ? -12.124 0.608 -14.823 1.00 96.69 83 GLU A N 1
ATOM 647 C CA . GLU A 1 83 ? -12.499 1.067 -16.170 1.00 96.69 83 GLU A CA 1
ATOM 648 C C . GLU A 1 83 ? -13.867 1.790 -16.230 1.00 96.69 83 GLU A C 1
ATOM 650 O O . GLU A 1 83 ? -14.286 2.238 -17.302 1.00 96.69 83 GLU A O 1
ATOM 655 N N . GLY A 1 84 ? -14.560 1.940 -15.095 1.00 96.50 84 GLY A N 1
ATOM 656 C CA . GLY A 1 84 ? -15.783 2.731 -14.946 1.00 96.50 84 GLY A CA 1
ATOM 657 C C . GLY A 1 84 ? -17.081 1.926 -14.884 1.00 96.50 84 GLY A C 1
ATOM 658 O O . GLY A 1 84 ? -18.151 2.493 -15.114 1.00 96.50 84 GLY A O 1
ATOM 659 N N . ALA A 1 85 ? -17.025 0.619 -14.619 1.00 97.06 85 ALA A N 1
ATOM 660 C CA . ALA A 1 85 ? -18.233 -0.184 -14.458 1.00 97.06 85 ALA A CA 1
ATOM 661 C C . ALA A 1 85 ? -18.895 0.007 -13.085 1.00 97.06 85 ALA A C 1
ATOM 663 O O . ALA A 1 85 ? -18.260 -0.150 -12.045 1.00 97.06 85 ALA A O 1
ATOM 664 N N . ASP A 1 86 ? -20.204 0.245 -13.099 1.00 96.62 86 ASP A N 1
ATOM 665 C CA . ASP A 1 86 ? -21.077 0.344 -11.924 1.00 96.62 86 ASP A CA 1
ATOM 666 C C . ASP A 1 86 ? -21.839 -0.961 -11.616 1.00 96.62 86 ASP A C 1
ATOM 668 O O . ASP A 1 86 ? -22.387 -1.134 -10.525 1.00 96.62 86 ASP A O 1
ATOM 672 N N . GLU A 1 87 ? -21.830 -1.917 -12.550 1.00 96.94 87 GLU A N 1
ATOM 673 C CA . GLU A 1 87 ? -22.422 -3.247 -12.405 1.00 96.94 87 GLU A CA 1
ATOM 674 C C . GLU A 1 87 ? -21.588 -4.312 -13.141 1.00 96.94 87 GLU A C 1
ATOM 676 O O . GLU A 1 87 ? -21.090 -4.091 -14.249 1.00 96.94 87 GLU A O 1
ATOM 681 N N . ILE A 1 88 ? -21.489 -5.522 -12.569 1.00 97.00 88 ILE A N 1
ATOM 682 C CA . ILE A 1 88 ? -20.827 -6.669 -13.216 1.00 97.00 88 ILE A CA 1
ATOM 683 C C . ILE A 1 88 ? -21.791 -7.860 -13.314 1.00 97.00 88 ILE A C 1
ATOM 685 O O . ILE A 1 88 ? -22.179 -8.434 -12.289 1.00 97.00 88 ILE A O 1
ATOM 689 N N . PRO A 1 89 ? -22.152 -8.312 -14.533 1.00 95.88 89 PRO A N 1
ATOM 690 C CA . PRO A 1 89 ? -23.038 -9.455 -14.713 1.00 95.88 89 PRO A CA 1
ATOM 691 C C . PRO A 1 89 ? -22.551 -10.716 -13.985 1.00 95.88 89 PRO A C 1
ATOM 693 O O . PRO A 1 89 ? -21.461 -11.228 -14.233 1.00 95.88 89 PRO A O 1
ATOM 696 N N . GLY A 1 90 ? -23.400 -11.262 -13.111 1.00 95.12 90 GLY A N 1
ATOM 697 C CA . GLY A 1 90 ? -23.113 -12.494 -12.369 1.00 95.12 90 GLY A CA 1
ATOM 698 C C . GLY A 1 90 ? -22.258 -12.309 -11.112 1.00 95.12 90 GLY A C 1
ATOM 699 O O . GLY A 1 90 ? -21.909 -13.309 -10.479 1.00 95.12 90 GLY A O 1
ATOM 700 N N . ARG A 1 91 ? -21.945 -11.069 -10.721 1.00 97.56 91 ARG A N 1
ATOM 701 C CA . ARG A 1 91 ? -21.248 -10.752 -9.469 1.00 97.56 91 ARG A CA 1
ATOM 702 C C . ARG A 1 91 ? -22.206 -10.099 -8.465 1.00 97.56 91 ARG A C 1
ATOM 704 O O . ARG A 1 91 ? -23.148 -9.426 -8.878 1.00 97.56 91 ARG A O 1
ATOM 711 N N . PRO A 1 92 ? -22.026 -10.324 -7.152 1.00 97.44 92 PRO A N 1
ATOM 712 C CA . PRO A 1 92 ? -22.779 -9.604 -6.128 1.00 97.44 92 PRO A CA 1
ATOM 713 C C . PRO A 1 92 ? -22.529 -8.095 -6.206 1.00 97.44 92 PRO A C 1
ATOM 715 O O . PRO A 1 92 ? -21.374 -7.682 -6.266 1.00 97.44 92 PRO A O 1
ATOM 718 N N . GLN A 1 93 ? -23.591 -7.289 -6.127 1.00 97.62 93 GLN A N 1
ATOM 719 C CA . GLN A 1 93 ? -23.472 -5.827 -6.174 1.00 97.62 93 GLN A CA 1
ATOM 720 C C . GLN A 1 93 ? -22.627 -5.274 -5.017 1.00 97.62 93 GLN A C 1
ATOM 722 O O . GLN A 1 93 ? -21.836 -4.374 -5.230 1.00 97.62 93 GLN A O 1
ATOM 727 N N . GLU A 1 94 ? -22.676 -5.900 -3.837 1.00 98.06 94 GLU A N 1
ATOM 728 C CA . GLU A 1 94 ? -21.840 -5.523 -2.685 1.00 98.06 94 GLU A CA 1
ATOM 729 C C . GLU A 1 94 ? -20.328 -5.549 -2.996 1.00 98.06 94 GLU A C 1
ATOM 731 O O . GLU A 1 94 ? -19.571 -4.773 -2.423 1.00 98.06 94 GLU A O 1
ATOM 736 N N . ILE A 1 95 ? -19.870 -6.404 -3.926 1.00 98.19 95 ILE A N 1
ATOM 737 C CA . ILE A 1 95 ? -18.471 -6.386 -4.389 1.00 98.19 95 ILE A CA 1
ATOM 738 C C . ILE A 1 95 ? -18.189 -5.124 -5.203 1.00 98.19 95 ILE A C 1
ATOM 740 O O . ILE A 1 95 ? -17.143 -4.507 -5.022 1.00 98.19 95 ILE A O 1
ATOM 744 N N . VAL A 1 96 ? -19.099 -4.776 -6.111 1.00 98.50 96 VAL A N 1
ATOM 745 C CA . VAL A 1 96 ? -18.962 -3.621 -7.004 1.00 98.50 96 VAL A CA 1
ATOM 746 C C . VAL A 1 96 ? -19.028 -2.328 -6.197 1.00 98.50 96 VAL A C 1
ATOM 748 O O . VAL A 1 96 ? -18.137 -1.498 -6.318 1.00 98.50 96 VAL A O 1
ATOM 751 N N . ASP A 1 97 ? -19.992 -2.220 -5.283 1.00 98.62 97 ASP A N 1
ATOM 752 C CA . ASP A 1 97 ? -20.141 -1.078 -4.378 1.00 98.62 97 ASP A CA 1
ATOM 753 C C . ASP A 1 97 ? -18.891 -0.892 -3.501 1.00 98.62 97 ASP A C 1
ATOM 755 O O . ASP A 1 97 ? -18.412 0.226 -3.331 1.00 98.62 97 ASP A O 1
ATOM 759 N N . ALA A 1 98 ? -18.313 -1.984 -2.983 1.00 98.69 98 ALA A N 1
ATOM 760 C CA . ALA A 1 98 ? -17.082 -1.918 -2.198 1.00 98.69 98 ALA A CA 1
ATOM 761 C C . ALA A 1 98 ? -15.849 -1.539 -3.036 1.00 98.69 98 ALA A C 1
ATOM 763 O O . ALA A 1 98 ? -14.937 -0.906 -2.511 1.00 98.69 98 ALA A O 1
ATOM 764 N N . LEU A 1 99 ? -15.796 -1.926 -4.315 1.00 98.81 99 LEU A N 1
ATOM 765 C CA . LEU A 1 99 ? -14.732 -1.513 -5.235 1.00 98.81 99 LEU A CA 1
ATOM 766 C C . LEU A 1 99 ? -14.854 -0.030 -5.603 1.00 98.81 99 LEU A C 1
ATOM 768 O O . LEU A 1 99 ? -13.840 0.658 -5.587 1.00 98.81 99 LEU A O 1
ATOM 772 N N . LEU A 1 100 ? -16.068 0.459 -5.871 1.00 98.69 100 LEU A N 1
ATOM 773 C CA . LEU A 1 100 ? -16.339 1.879 -6.121 1.00 98.69 100 LEU A CA 1
ATOM 774 C C . LEU A 1 100 ? -15.961 2.728 -4.903 1.00 98.69 100 LEU A C 1
ATOM 776 O O . LEU A 1 100 ? -15.185 3.666 -5.029 1.00 98.69 100 LEU A O 1
ATOM 780 N N . ALA A 1 101 ? -16.401 2.325 -3.706 1.00 98.69 101 ALA A N 1
ATOM 781 C CA . ALA A 1 101 ? -16.012 2.992 -2.466 1.00 98.69 101 ALA A CA 1
ATOM 782 C C . ALA A 1 101 ? -14.491 2.966 -2.243 1.00 98.69 101 ALA A C 1
ATOM 784 O O . ALA A 1 101 ? -13.927 3.910 -1.699 1.00 98.69 101 ALA A O 1
ATOM 785 N N . ALA A 1 102 ? -13.808 1.892 -2.651 1.00 98.56 102 ALA A N 1
ATOM 786 C CA . ALA A 1 102 ? -12.357 1.813 -2.551 1.00 98.56 102 ALA A CA 1
ATOM 787 C C . ALA A 1 102 ? -11.633 2.742 -3.537 1.00 98.56 102 ALA A C 1
ATOM 789 O O . ALA A 1 102 ? -10.595 3.278 -3.160 1.00 98.56 102 ALA A O 1
ATOM 790 N N . ALA A 1 103 ? -12.164 2.935 -4.749 1.00 98.06 103 ALA A N 1
ATOM 791 C CA . ALA A 1 103 ? -11.648 3.908 -5.713 1.00 98.06 103 ALA A CA 1
ATOM 792 C C . ALA A 1 103 ? -11.849 5.340 -5.199 1.00 98.06 103 ALA A C 1
ATOM 794 O O . ALA A 1 103 ? -10.882 6.074 -5.034 1.00 98.06 103 ALA A O 1
ATOM 795 N N . ASP A 1 104 ? -13.072 5.685 -4.791 1.00 98.12 104 ASP A N 1
ATOM 796 C CA . ASP A 1 104 ? -13.383 7.004 -4.226 1.00 98.12 104 ASP A CA 1
ATOM 797 C C . ASP A 1 104 ? -12.525 7.300 -2.972 1.00 98.12 104 ASP A C 1
ATOM 799 O O . ASP A 1 104 ? -12.083 8.424 -2.733 1.00 98.12 104 ASP A O 1
ATOM 803 N N . ALA A 1 105 ? -12.260 6.292 -2.133 1.00 98.25 105 ALA A N 1
ATOM 804 C CA . ALA A 1 105 ? -11.394 6.436 -0.962 1.00 98.25 105 ALA A CA 1
ATOM 805 C C . ALA A 1 105 ? -9.915 6.616 -1.327 1.00 98.25 105 ALA A C 1
ATOM 807 O O . ALA A 1 105 ? -9.202 7.295 -0.588 1.00 98.25 105 ALA A O 1
ATOM 808 N N . TYR A 1 106 ? -9.465 6.010 -2.428 1.00 96.50 106 TYR A N 1
ATOM 809 C CA . TYR A 1 106 ? -8.126 6.208 -2.972 1.00 96.50 106 TYR A CA 1
ATOM 810 C C . TYR A 1 106 ? -7.962 7.661 -3.437 1.00 96.50 106 TYR A C 1
ATOM 812 O O . TYR A 1 106 ? -7.039 8.326 -2.980 1.00 96.50 106 TYR A O 1
ATOM 820 N N . ASP A 1 107 ? -8.919 8.193 -4.201 1.00 95.38 107 ASP A N 1
ATOM 821 C CA . ASP A 1 107 ? -8.910 9.585 -4.684 1.00 95.38 107 ASP A CA 1
ATOM 822 C C . ASP A 1 107 ? -8.891 10.617 -3.544 1.00 95.38 107 ASP A C 1
ATOM 824 O O . ASP A 1 107 ? -8.261 11.669 -3.639 1.00 95.38 107 ASP A O 1
ATOM 828 N N . ASN A 1 108 ? -9.545 10.323 -2.415 1.00 94.88 108 ASN A N 1
ATOM 829 C CA . ASN A 1 108 ? -9.522 11.212 -1.248 1.00 94.88 108 ASN A CA 1
ATOM 830 C C . ASN A 1 108 ? -8.103 11.441 -0.680 1.00 94.88 108 ASN A C 1
ATOM 832 O O . ASN A 1 108 ? -7.875 12.448 0.002 1.00 94.88 108 ASN A O 1
ATOM 836 N N . MET A 1 109 ? -7.154 10.534 -0.943 1.00 94.69 109 MET A N 1
ATOM 837 C CA . MET A 1 109 ? -5.772 10.636 -0.458 1.00 94.69 109 MET A CA 1
ATOM 838 C C . MET A 1 109 ? -4.937 11.672 -1.207 1.00 94.69 109 MET A C 1
ATOM 840 O O . MET A 1 109 ? -3.993 12.194 -0.618 1.00 94.69 109 MET A O 1
ATOM 844 N N . ASP A 1 110 ? -5.325 12.066 -2.424 1.00 87.06 110 ASP A N 1
ATOM 845 C CA . ASP A 1 110 ? -4.615 13.089 -3.211 1.00 87.06 110 ASP A CA 1
ATOM 846 C C . ASP A 1 110 ? -4.491 14.432 -2.466 1.00 87.06 110 ASP A C 1
ATOM 848 O O . ASP A 1 110 ? -3.589 15.231 -2.722 1.00 87.06 110 ASP A O 1
ATOM 852 N N . SER A 1 111 ? -5.379 14.674 -1.496 1.00 82.69 111 SER A N 1
ATOM 853 C CA . SER A 1 111 ? -5.370 15.871 -0.654 1.00 82.69 111 SER A CA 1
ATOM 854 C C . SER A 1 111 ? -4.259 15.908 0.410 1.00 82.69 111 SER A C 1
ATOM 856 O O . SER A 1 111 ? -4.037 16.966 0.999 1.00 82.69 111 SER A O 1
ATOM 858 N N . CYS A 1 112 ? -3.550 14.798 0.665 1.00 82.12 112 CYS A N 1
ATOM 859 C CA . CYS A 1 112 ? -2.476 14.732 1.664 1.00 82.12 112 CYS A CA 1
ATOM 860 C C . CYS A 1 112 ? -1.246 15.560 1.274 1.00 82.12 112 CYS A C 1
ATOM 862 O O . CYS A 1 112 ? -0.714 16.301 2.098 1.00 82.12 112 CYS A O 1
ATOM 864 N N . TYR A 1 113 ? -0.778 15.432 0.029 1.00 80.94 113 TYR A N 1
ATOM 865 C CA . TYR A 1 113 ? 0.469 16.049 -0.434 1.00 80.94 113 TYR A CA 1
ATOM 866 C C . TYR A 1 113 ? 0.327 16.602 -1.855 1.00 80.94 113 TYR A C 1
ATOM 868 O O . TYR A 1 113 ? 1.062 16.199 -2.759 1.00 80.94 113 TYR A O 1
ATOM 876 N N . GLU A 1 114 ? -0.590 17.557 -2.047 1.00 71.50 114 GLU A N 1
ATOM 877 C CA . GLU A 1 114 ? -0.729 18.260 -3.328 1.00 71.50 114 GLU A CA 1
ATOM 878 C C . GLU A 1 114 ? 0.640 18.784 -3.818 1.00 71.50 114 GLU A C 1
ATOM 880 O O . GLU A 1 114 ? 1.340 19.490 -3.076 1.00 71.50 114 GLU A O 1
ATOM 885 N N . PRO A 1 115 ? 1.054 18.464 -5.061 1.00 66.25 115 PRO A N 1
ATOM 886 C CA . PRO A 1 115 ? 2.329 18.926 -5.584 1.00 66.25 115 PRO A CA 1
ATOM 887 C C . PRO A 1 115 ? 2.381 20.454 -5.640 1.00 66.25 115 PRO A C 1
ATOM 889 O O . PRO A 1 115 ? 1.613 21.101 -6.354 1.00 66.25 115 PRO A O 1
ATOM 892 N N . ASN A 1 116 ? 3.341 21.047 -4.932 1.00 68.50 116 ASN A N 1
ATOM 893 C CA . ASN A 1 116 ? 3.632 22.465 -5.074 1.00 68.50 116 ASN A CA 1
ATOM 894 C C . ASN A 1 116 ? 4.499 22.687 -6.321 1.00 68.50 116 ASN A C 1
ATOM 896 O O . ASN A 1 116 ? 5.725 22.651 -6.256 1.00 68.50 116 ASN A O 1
ATOM 900 N N . TYR A 1 117 ? 3.860 22.928 -7.467 1.00 67.44 117 TYR A N 1
ATOM 901 C CA . TYR A 1 117 ? 4.549 23.158 -8.744 1.00 67.44 117 TYR A CA 1
ATOM 902 C C . TYR A 1 117 ? 5.415 24.432 -8.781 1.00 67.44 117 TYR A C 1
ATOM 904 O O . TYR A 1 117 ? 6.173 24.618 -9.734 1.00 67.44 117 TYR A O 1
ATOM 912 N N . ASP A 1 118 ? 5.316 25.292 -7.762 1.00 71.88 118 ASP A N 1
ATOM 913 C CA . ASP A 1 118 ? 6.147 26.487 -7.603 1.00 71.88 118 ASP A CA 1
ATOM 914 C C . ASP A 1 118 ? 7.380 26.241 -6.701 1.00 71.88 118 ASP A C 1
ATOM 916 O O . ASP A 1 118 ? 8.231 27.127 -6.576 1.00 71.88 118 ASP A O 1
ATOM 920 N N . GLU A 1 119 ? 7.501 25.062 -6.072 1.00 68.12 119 GLU A N 1
ATOM 921 C CA . GLU A 1 119 ? 8.653 24.687 -5.241 1.00 68.12 119 GLU A CA 1
ATOM 922 C C . GLU A 1 119 ? 9.866 24.354 -6.137 1.00 68.12 119 GLU A C 1
ATOM 924 O O . GLU A 1 119 ? 9.760 23.533 -7.055 1.00 68.12 119 GLU A O 1
ATOM 929 N N . PRO A 1 120 ? 11.035 24.988 -5.929 1.00 72.06 120 PRO A N 1
ATOM 930 C CA . PRO A 1 120 ? 12.212 24.712 -6.741 1.00 72.06 120 PRO A CA 1
ATOM 931 C C . PRO A 1 120 ? 12.695 23.266 -6.546 1.00 72.06 120 PRO A C 1
ATOM 933 O O . PRO A 1 120 ? 12.743 22.754 -5.431 1.00 72.06 120 PRO A O 1
ATOM 936 N N . GLU A 1 121 ? 13.130 22.625 -7.635 1.00 68.25 121 GLU A N 1
ATOM 937 C CA . GLU A 1 121 ? 13.579 21.219 -7.661 1.00 68.25 121 GLU A CA 1
ATOM 938 C C . GLU A 1 121 ? 14.683 20.918 -6.627 1.00 68.25 121 GLU A C 1
ATOM 940 O O . GLU A 1 121 ? 14.715 19.840 -6.039 1.00 68.25 121 GLU A O 1
ATOM 945 N N . GLU A 1 122 ? 15.548 21.897 -6.342 1.00 63.22 122 GLU A N 1
ATOM 946 C CA . GLU A 1 122 ? 16.585 21.809 -5.304 1.00 63.22 122 GLU A CA 1
ATOM 947 C C . GLU A 1 122 ? 15.994 21.688 -3.885 1.00 63.22 122 GLU A C 1
ATOM 949 O O . GLU A 1 122 ? 16.502 20.910 -3.080 1.00 63.22 122 GLU A O 1
ATOM 954 N N . GLU A 1 123 ? 14.896 22.389 -3.588 1.00 65.75 123 GLU A N 1
ATOM 955 C CA . GLU A 1 123 ? 14.211 22.347 -2.286 1.00 65.75 123 GLU A CA 1
ATOM 956 C C . GLU A 1 123 ? 13.448 21.025 -2.110 1.00 65.75 123 GLU A C 1
ATOM 958 O O . GLU A 1 123 ? 13.521 20.401 -1.051 1.00 65.75 123 GLU A O 1
ATOM 963 N N . ILE A 1 124 ? 12.847 20.502 -3.185 1.00 67.88 124 ILE A N 1
ATOM 964 C CA . ILE A 1 124 ? 12.232 19.163 -3.218 1.00 67.88 124 ILE A CA 1
ATOM 965 C C . ILE A 1 124 ? 13.284 18.069 -2.941 1.00 67.88 124 ILE A C 1
ATOM 967 O O . ILE A 1 124 ? 13.050 17.132 -2.162 1.00 67.88 124 ILE A O 1
ATOM 971 N N . LEU A 1 125 ? 14.474 18.190 -3.541 1.00 65.12 125 LEU A N 1
ATOM 972 C CA . LEU A 1 125 ? 15.567 17.238 -3.336 1.00 65.12 125 LEU A CA 1
ATOM 973 C C . LEU A 1 125 ? 16.166 17.341 -1.924 1.00 65.12 125 LEU A C 1
ATOM 975 O O . LEU A 1 125 ? 16.496 16.322 -1.318 1.00 65.12 125 LEU A O 1
ATOM 979 N N . GLU A 1 126 ? 16.310 18.546 -1.369 1.00 66.44 126 GLU A N 1
ATOM 980 C CA . GLU A 1 126 ? 16.772 18.735 0.013 1.00 66.44 126 GLU A CA 1
ATOM 981 C C . GLU A 1 126 ? 15.757 18.197 1.033 1.00 66.44 126 GLU A C 1
ATOM 983 O O . GLU A 1 126 ? 16.142 17.539 2.008 1.00 66.44 126 GLU A O 1
ATOM 988 N N . ASN A 1 127 ? 14.461 18.394 0.779 1.00 68.31 127 ASN A N 1
ATOM 989 C CA . ASN A 1 127 ? 13.379 17.943 1.650 1.00 68.31 127 ASN A CA 1
ATOM 990 C C . ASN A 1 127 ? 13.261 16.413 1.717 1.00 68.31 127 ASN A C 1
ATOM 992 O O . ASN A 1 127 ? 12.966 15.868 2.782 1.00 68.31 127 ASN A O 1
ATOM 996 N N . SER A 1 128 ? 13.565 15.711 0.624 1.00 69.75 128 SER A N 1
ATOM 997 C CA . SER A 1 128 ? 13.524 14.242 0.545 1.00 69.75 128 SER A CA 1
ATOM 998 C C . SER A 1 128 ? 14.816 13.546 1.007 1.00 69.75 128 SER A C 1
ATOM 1000 O O . SER A 1 128 ? 14.801 12.341 1.283 1.00 69.75 128 SER A O 1
ATOM 1002 N N . ASN A 1 129 ? 15.926 14.284 1.146 1.00 80.38 129 ASN A N 1
ATOM 1003 C CA . ASN A 1 129 ? 17.236 13.752 1.549 1.00 80.38 129 ASN A CA 1
ATOM 1004 C C . ASN A 1 129 ? 17.572 13.945 3.040 1.00 80.38 129 ASN A C 1
ATOM 1006 O O . ASN A 1 129 ? 18.643 13.539 3.499 1.00 80.38 129 ASN A O 1
ATOM 1010 N N . ASN A 1 130 ? 16.671 14.542 3.823 1.00 88.62 130 ASN A N 1
ATOM 1011 C CA . ASN A 1 130 ? 16.887 14.806 5.242 1.00 88.62 130 ASN A CA 1
ATOM 1012 C C . ASN A 1 130 ? 15.690 14.359 6.085 1.00 88.62 130 ASN A C 1
ATOM 1014 O O . ASN A 1 130 ? 14.580 14.861 5.936 1.00 88.62 130 ASN A O 1
ATOM 1018 N N . ILE A 1 131 ? 15.935 13.466 7.045 1.00 93.44 131 ILE A N 1
ATOM 1019 C CA . ILE A 1 131 ? 14.888 12.909 7.908 1.00 93.44 131 ILE A CA 1
ATOM 1020 C C . ILE A 1 131 ? 14.150 13.973 8.738 1.00 93.44 131 ILE A C 1
ATOM 1022 O O . ILE A 1 131 ? 12.952 13.851 8.981 1.00 93.44 131 ILE A O 1
ATOM 1026 N N . ASN A 1 132 ? 14.832 15.049 9.144 1.00 92.62 132 ASN A N 1
ATOM 1027 C CA . ASN A 1 132 ? 14.209 16.147 9.884 1.00 92.62 132 ASN A CA 1
ATOM 1028 C C . ASN A 1 132 ? 13.308 16.998 8.986 1.00 92.62 132 ASN A C 1
ATOM 1030 O O . ASN A 1 132 ? 12.266 17.465 9.450 1.00 92.62 132 ASN A O 1
ATOM 1034 N N . SER A 1 133 ? 13.687 17.181 7.718 1.00 91.69 133 SER A N 1
ATOM 1035 C CA . SER A 1 133 ? 12.847 17.858 6.727 1.00 91.69 133 SER A CA 1
ATOM 1036 C C . SER A 1 133 ? 11.595 17.032 6.439 1.00 91.69 133 SER A C 1
ATOM 1038 O O . SER A 1 133 ? 10.497 17.571 6.530 1.00 91.69 133 SER A O 1
ATOM 1040 N N . ILE A 1 134 ? 11.739 15.712 6.256 1.00 93.00 134 ILE A N 1
ATOM 1041 C CA . ILE A 1 134 ? 10.611 14.774 6.113 1.00 93.00 134 ILE A CA 1
ATOM 1042 C C . ILE A 1 134 ? 9.651 14.899 7.301 1.00 93.00 134 ILE A C 1
ATOM 1044 O O . ILE A 1 134 ? 8.461 15.128 7.117 1.00 93.00 134 ILE A O 1
ATOM 1048 N N . PHE A 1 135 ? 10.153 14.832 8.538 1.00 95.56 135 PHE A N 1
ATOM 1049 C CA . PHE A 1 135 ? 9.300 14.996 9.717 1.00 95.56 135 PHE A CA 1
ATOM 1050 C C . PHE A 1 135 ? 8.631 16.367 9.812 1.00 95.56 135 PHE A C 1
ATOM 1052 O O . PHE A 1 135 ? 7.536 16.463 10.364 1.00 95.56 135 PHE A O 1
ATOM 1059 N N . SER A 1 136 ? 9.300 17.423 9.351 1.00 93.56 136 SER A N 1
ATOM 1060 C CA . SER A 1 136 ? 8.734 18.773 9.348 1.00 93.56 136 SER A CA 1
ATOM 1061 C C . SER A 1 136 ? 7.610 18.885 8.321 1.00 93.56 136 SER A C 1
ATOM 1063 O O . SER A 1 136 ? 6.581 19.473 8.638 1.00 93.56 136 SER A O 1
ATOM 1065 N N . LYS A 1 137 ? 7.774 18.259 7.148 1.00 91.69 137 LYS A N 1
ATOM 1066 C CA . LYS A 1 137 ? 6.756 18.194 6.096 1.00 91.69 137 LYS A CA 1
ATOM 1067 C C . LYS A 1 137 ? 5.544 17.373 6.531 1.00 91.69 137 LYS A C 1
ATOM 1069 O O . LYS A 1 137 ? 4.435 17.880 6.456 1.00 91.69 137 LYS A O 1
ATOM 1074 N N . ILE A 1 138 ? 5.736 16.175 7.084 1.00 94.06 138 ILE A N 1
ATOM 1075 C CA . ILE A 1 138 ? 4.613 15.371 7.603 1.00 94.06 138 ILE A CA 1
ATOM 1076 C C . ILE A 1 138 ? 3.874 16.148 8.708 1.00 94.06 138 ILE A C 1
ATOM 1078 O O . ILE A 1 138 ? 2.656 16.256 8.696 1.00 94.06 138 ILE A O 1
ATOM 1082 N N . ALA A 1 139 ? 4.606 16.774 9.638 1.00 94.94 139 ALA A N 1
ATOM 1083 C CA . ALA A 1 139 ? 3.987 17.550 10.715 1.00 94.94 139 ALA A CA 1
ATOM 1084 C C . ALA A 1 139 ? 3.254 18.813 10.232 1.00 94.94 139 ALA A C 1
ATOM 1086 O O . ALA A 1 139 ? 2.320 19.258 10.897 1.00 94.94 139 ALA A O 1
ATOM 1087 N N . SER A 1 140 ? 3.664 19.415 9.110 1.00 93.75 140 SER A N 1
ATOM 1088 C CA . SER A 1 140 ? 2.942 20.555 8.542 1.00 93.75 140 SER A CA 1
ATOM 1089 C C . SER A 1 140 ? 1.648 20.149 7.838 1.00 93.75 140 SER A C 1
ATOM 1091 O O . SER A 1 140 ? 0.802 21.018 7.672 1.00 93.75 140 SER A O 1
ATOM 1093 N N . HIS A 1 141 ? 1.500 18.870 7.470 1.00 94.75 141 HIS A N 1
ATOM 1094 C CA . HIS A 1 141 ? 0.322 18.310 6.797 1.00 94.75 141 HIS A CA 1
ATOM 1095 C C . HIS A 1 141 ? -0.590 17.516 7.749 1.00 94.75 141 HIS A C 1
ATOM 1097 O O . HIS A 1 141 ? -1.543 16.887 7.309 1.00 94.75 141 HIS A O 1
ATOM 1103 N N . SER A 1 142 ? -0.361 17.540 9.073 1.00 95.50 142 SER A N 1
ATOM 1104 C CA . SER A 1 142 ? -1.170 16.758 10.028 1.00 95.50 142 SER A CA 1
ATOM 1105 C C . SER A 1 142 ? -2.683 17.035 9.931 1.00 95.50 142 SER A C 1
ATOM 1107 O O . SER A 1 142 ? -3.487 16.169 10.285 1.00 95.50 142 SER A O 1
ATOM 1109 N N . ALA A 1 143 ? -3.090 18.239 9.507 1.00 95.62 143 ALA A N 1
ATOM 1110 C CA . ALA A 1 143 ? -4.498 18.587 9.323 1.00 95.62 143 ALA A CA 1
ATOM 1111 C C . ALA A 1 143 ? -5.070 17.939 8.058 1.00 95.62 143 ALA A C 1
ATOM 1113 O O . ALA A 1 143 ? -6.090 17.253 8.143 1.00 95.62 143 ALA A O 1
ATOM 1114 N N . GLU A 1 144 ? -4.388 18.119 6.932 1.00 95.69 144 GLU A N 1
ATOM 1115 C CA . GLU A 1 144 ? -4.668 17.526 5.627 1.00 95.69 144 GLU A CA 1
ATOM 1116 C C . GLU A 1 144 ? -4.717 15.998 5.733 1.00 95.69 144 GLU A C 1
ATOM 1118 O O . GLU A 1 144 ? -5.743 15.401 5.419 1.00 95.69 144 GLU A O 1
ATOM 1123 N N . ASP A 1 145 ? -3.696 15.389 6.337 1.00 96.00 145 ASP A N 1
ATOM 1124 C CA . ASP A 1 145 ? -3.610 13.954 6.605 1.00 96.00 145 ASP A CA 1
ATOM 1125 C C . ASP A 1 145 ? -4.818 13.449 7.403 1.00 96.00 145 ASP A C 1
ATOM 1127 O O . ASP A 1 145 ? -5.466 12.471 7.032 1.00 96.00 145 ASP A O 1
ATOM 1131 N N . SER A 1 146 ? -5.178 14.130 8.498 1.00 96.88 146 SER A N 1
ATOM 1132 C CA . SER A 1 146 ? -6.340 13.721 9.296 1.00 96.88 146 SER A CA 1
ATOM 1133 C C . SER A 1 146 ? -7.660 13.850 8.527 1.00 96.88 146 SER A C 1
ATOM 1135 O O . SER A 1 146 ? -8.550 13.016 8.698 1.00 96.88 146 SER A O 1
ATOM 1137 N N . ASN A 1 147 ? -7.788 14.860 7.661 1.00 97.12 147 ASN A N 1
ATOM 1138 C CA . ASN A 1 147 ? -8.974 15.062 6.835 1.00 97.12 147 ASN A CA 1
ATOM 1139 C C . ASN A 1 147 ? -9.082 13.990 5.746 1.00 97.12 147 ASN A C 1
ATOM 1141 O O . ASN A 1 147 ? -10.157 13.417 5.596 1.00 97.12 147 ASN A O 1
ATOM 1145 N N . ALA A 1 148 ? -7.987 13.677 5.050 1.00 96.94 148 ALA A N 1
ATOM 1146 C CA . ALA A 1 148 ? -7.939 12.651 4.011 1.00 96.94 148 ALA A CA 1
ATOM 1147 C C . ALA A 1 148 ? -8.290 11.265 4.570 1.00 96.94 148 ALA A C 1
ATOM 1149 O O . ALA A 1 148 ? -9.147 10.565 4.030 1.00 96.94 148 ALA A O 1
ATOM 1150 N N . ILE A 1 149 ? -7.713 10.899 5.723 1.00 97.81 149 ILE A N 1
ATOM 1151 C CA . ILE A 1 149 ? -8.023 9.631 6.397 1.00 97.81 149 ILE A CA 1
ATOM 1152 C C . ILE A 1 149 ? -9.512 9.572 6.781 1.00 97.81 149 ILE A C 1
ATOM 1154 O O . ILE A 1 149 ? -10.145 8.530 6.612 1.00 97.81 149 ILE A O 1
ATOM 1158 N N . ASN A 1 150 ? -10.096 10.668 7.277 1.00 98.12 150 ASN A N 1
ATOM 1159 C CA . ASN A 1 150 ? -11.524 10.710 7.604 1.00 98.12 150 ASN A CA 1
ATOM 1160 C C . ASN A 1 150 ? -12.419 10.659 6.357 1.00 98.12 150 ASN A C 1
ATOM 1162 O O . ASN A 1 150 ? -13.410 9.940 6.371 1.00 98.12 150 ASN A O 1
ATOM 1166 N N . ALA A 1 151 ? -12.062 11.352 5.275 1.00 98.06 151 ALA A N 1
ATOM 1167 C CA . ALA A 1 151 ? -12.814 11.322 4.020 1.00 98.06 151 ALA A CA 1
ATOM 1168 C C . ALA A 1 151 ? -12.822 9.916 3.396 1.00 98.06 151 ALA A C 1
ATOM 1170 O O . ALA A 1 151 ? -13.870 9.418 2.975 1.00 98.06 151 ALA A O 1
ATOM 1171 N N . ALA A 1 152 ? -11.676 9.228 3.422 1.00 98.31 152 ALA A N 1
ATOM 1172 C CA . ALA A 1 152 ? -11.598 7.824 3.040 1.00 98.31 152 ALA A CA 1
ATOM 1173 C C . ALA A 1 152 ? -12.420 6.928 3.982 1.00 98.31 152 ALA A C 1
ATOM 1175 O O . ALA A 1 152 ? -13.108 6.025 3.512 1.00 98.31 152 ALA A O 1
ATOM 1176 N N . ALA A 1 153 ? -12.405 7.175 5.298 1.00 98.38 153 ALA A N 1
ATOM 1177 C CA . ALA A 1 153 ? -13.221 6.419 6.253 1.00 98.38 153 ALA A CA 1
ATOM 1178 C C . ALA A 1 153 ? -14.728 6.567 5.982 1.00 98.38 153 ALA A C 1
ATOM 1180 O O . ALA A 1 153 ? -15.440 5.562 5.942 1.00 98.38 153 ALA A O 1
ATOM 1181 N N . ASP A 1 154 ? -15.190 7.796 5.736 1.00 98.38 154 ASP A N 1
ATOM 1182 C CA . ASP A 1 154 ? -16.582 8.108 5.406 1.00 98.38 154 ASP A CA 1
ATOM 1183 C C . ASP A 1 154 ? -17.014 7.403 4.113 1.00 98.38 154 ASP A C 1
ATOM 1185 O O . ASP A 1 154 ? -18.078 6.784 4.062 1.00 98.38 154 ASP A O 1
ATOM 1189 N N . THR A 1 155 ? -16.157 7.434 3.090 1.00 98.06 155 THR A N 1
ATOM 1190 C CA . THR A 1 155 ? -16.401 6.791 1.790 1.00 98.06 155 THR A CA 1
ATOM 1191 C C . THR A 1 155 ? -16.479 5.269 1.909 1.00 98.06 155 THR A C 1
ATOM 1193 O O . THR A 1 155 ? -17.382 4.637 1.363 1.00 98.06 155 THR A O 1
ATOM 1196 N N . LEU A 1 156 ? -15.574 4.668 2.685 1.00 98.44 156 LEU A N 1
ATOM 1197 C CA . LEU A 1 156 ? -15.559 3.228 2.957 1.00 98.44 156 LEU A CA 1
ATOM 1198 C C . LEU A 1 156 ? -16.634 2.795 3.966 1.00 98.44 156 LEU A C 1
ATOM 1200 O O . LEU A 1 156 ? -16.792 1.595 4.202 1.00 98.44 156 LEU A O 1
ATOM 1204 N N . ASN A 1 157 ? -17.360 3.745 4.566 1.00 97.94 157 ASN A N 1
ATOM 1205 C CA . ASN A 1 157 ? -18.345 3.520 5.621 1.00 97.94 157 ASN A CA 1
ATOM 1206 C C . ASN A 1 157 ? -17.759 2.723 6.809 1.00 97.94 157 ASN A C 1
ATOM 1208 O O . ASN A 1 157 ? -18.336 1.737 7.278 1.00 97.94 157 ASN A O 1
ATOM 1212 N N . VAL A 1 158 ? -16.583 3.149 7.280 1.00 97.69 158 VAL A N 1
ATOM 1213 C CA . VAL A 1 158 ? -15.876 2.593 8.447 1.00 97.69 158 VAL A CA 1
ATOM 1214 C C . VAL A 1 158 ? -15.649 3.662 9.517 1.00 97.69 158 VAL A C 1
ATOM 1216 O O . VAL A 1 158 ? -15.827 4.850 9.266 1.00 97.69 158 VAL A O 1
ATOM 1219 N N . GLU A 1 159 ? -15.263 3.256 10.730 1.00 95.50 159 GLU A N 1
ATOM 1220 C CA . GLU A 1 159 ? -14.979 4.217 11.803 1.00 95.50 159 GLU A CA 1
ATOM 1221 C C . GLU A 1 159 ? -13.796 5.124 11.425 1.00 95.50 159 GLU A C 1
ATOM 1223 O O . GLU A 1 159 ? -12.720 4.649 11.050 1.00 95.50 159 GLU A O 1
ATOM 1228 N N . GLY A 1 160 ? -14.013 6.433 11.553 1.00 90.44 160 GLY A N 1
ATOM 1229 C CA . GLY A 1 160 ? -13.011 7.481 11.370 1.00 90.44 160 GLY A CA 1
ATOM 1230 C C . GLY A 1 160 ? -12.753 8.237 12.674 1.00 90.44 160 GLY A C 1
ATOM 1231 O O . GLY A 1 160 ? -12.493 7.639 13.715 1.00 90.44 160 GLY A O 1
ATOM 1232 N N . ASN A 1 161 ? -12.856 9.566 12.629 1.00 92.25 161 ASN A N 1
ATOM 1233 C CA . ASN A 1 161 ? -12.609 10.494 13.743 1.00 92.25 161 ASN A CA 1
ATOM 1234 C C . ASN A 1 161 ? -11.127 10.692 14.098 1.00 92.25 161 ASN A C 1
ATOM 1236 O O . ASN A 1 161 ? -10.766 10.964 15.250 1.00 92.25 161 ASN A O 1
ATOM 1240 N N . TRP A 1 162 ? -10.259 10.613 13.094 1.00 95.88 162 TRP A N 1
ATOM 1241 C CA . TRP A 1 162 ? -8.856 10.980 13.214 1.00 95.88 162 TRP A CA 1
ATOM 1242 C C . TRP A 1 162 ? -8.726 12.475 13.473 1.00 95.88 162 TRP A C 1
ATOM 1244 O O . TRP A 1 162 ? -9.280 13.301 12.754 1.00 95.88 162 TRP A O 1
ATOM 1254 N N . SER A 1 163 ? -7.988 12.830 14.518 1.00 96.50 163 SER A N 1
ATOM 1255 C CA . SER A 1 163 ? -7.644 14.215 14.823 1.00 96.50 163 SER A CA 1
ATOM 1256 C C . SER A 1 163 ? -6.172 14.478 14.537 1.00 96.50 163 SER A C 1
ATOM 1258 O O . SER A 1 163 ? -5.350 13.563 14.588 1.00 96.50 163 SER A O 1
ATOM 1260 N N . ILE A 1 164 ? -5.820 15.752 14.369 1.00 96.81 164 ILE A N 1
ATOM 1261 C CA . ILE A 1 164 ? -4.427 16.223 14.291 1.00 96.81 164 ILE A CA 1
ATOM 1262 C C . ILE A 1 164 ? -3.581 15.637 15.435 1.00 96.81 164 ILE A C 1
ATOM 1264 O O . ILE A 1 164 ? -2.472 15.165 15.217 1.00 96.81 164 ILE A O 1
ATOM 1268 N N . ASN A 1 165 ? -4.138 15.550 16.651 1.00 96.75 165 ASN A N 1
ATOM 1269 C CA . ASN A 1 165 ? -3.437 14.981 17.806 1.00 96.75 165 ASN A CA 1
ATOM 1270 C C . ASN A 1 165 ? -3.096 13.490 17.633 1.00 96.75 165 ASN A C 1
ATOM 1272 O O . ASN A 1 165 ? -2.116 13.020 18.211 1.00 96.75 165 ASN A O 1
ATOM 1276 N N . ASN A 1 166 ? -3.907 12.726 16.891 1.00 96.12 166 ASN A N 1
ATOM 1277 C CA . ASN A 1 166 ? -3.600 11.330 16.582 1.00 96.12 166 ASN A CA 1
ATOM 1278 C C . ASN A 1 166 ? -2.379 11.241 15.663 1.00 96.12 166 ASN A C 1
ATOM 1280 O O . ASN A 1 166 ? -1.475 10.453 15.943 1.00 96.12 166 ASN A O 1
ATOM 1284 N N . ILE A 1 167 ? -2.343 12.082 14.626 1.00 96.69 167 ILE A N 1
ATOM 1285 C CA . ILE A 1 167 ? -1.241 12.148 13.663 1.00 96.69 167 ILE A CA 1
ATOM 1286 C C . ILE A 1 167 ? 0.038 12.627 14.360 1.00 96.69 167 ILE A C 1
ATOM 1288 O O . ILE A 1 167 ? 1.053 11.935 14.335 1.00 96.69 167 ILE A O 1
ATOM 1292 N N . ASP A 1 168 ? -0.031 13.718 15.123 1.00 96.81 168 ASP A N 1
ATOM 1293 C CA . ASP A 1 168 ? 1.104 14.256 15.880 1.00 96.81 168 ASP A CA 1
ATOM 1294 C C . ASP A 1 168 ? 1.667 13.249 16.893 1.00 96.81 168 ASP A C 1
ATOM 1296 O O . ASP A 1 168 ? 2.882 13.160 17.100 1.00 96.81 168 ASP A O 1
ATOM 1300 N N . PHE A 1 169 ? 0.804 12.462 17.542 1.00 95.62 169 PHE A N 1
ATOM 1301 C CA . PHE A 1 169 ? 1.248 11.401 18.443 1.00 95.62 169 PHE A CA 1
ATOM 1302 C C . PHE A 1 169 ? 2.008 10.301 17.687 1.00 95.62 169 PHE A C 1
ATOM 1304 O O . PHE A 1 169 ? 3.069 9.870 18.148 1.00 95.62 169 PHE A O 1
ATOM 1311 N N . ALA A 1 170 ? 1.517 9.891 16.515 1.00 95.88 170 ALA A N 1
ATOM 1312 C CA . ALA A 1 170 ? 2.191 8.923 15.657 1.00 95.88 170 ALA A CA 1
ATOM 1313 C C . ALA A 1 170 ? 3.540 9.462 15.139 1.00 95.88 170 ALA A C 1
ATOM 1315 O O . ALA A 1 170 ? 4.548 8.757 15.214 1.00 95.88 170 ALA A O 1
ATOM 1316 N N . ILE A 1 171 ? 3.601 10.728 14.713 1.00 96.56 171 ILE A N 1
ATOM 1317 C CA . ILE A 1 171 ? 4.838 11.403 14.283 1.00 96.56 171 ILE A CA 1
ATOM 1318 C C . ILE A 1 171 ? 5.865 11.426 15.419 1.00 96.56 171 ILE A C 1
ATOM 1320 O O . ILE A 1 171 ? 7.034 11.088 15.223 1.00 96.56 171 ILE A O 1
ATOM 1324 N N . ASN A 1 172 ? 5.450 11.806 16.628 1.00 95.06 172 ASN A N 1
ATOM 1325 C CA . ASN A 1 172 ? 6.347 11.855 17.783 1.00 95.06 172 ASN A CA 1
ATOM 1326 C C . ASN A 1 172 ? 6.856 10.467 18.187 1.00 95.06 172 ASN A C 1
ATOM 1328 O O . ASN A 1 172 ? 8.002 10.340 18.624 1.00 95.06 172 ASN A O 1
ATOM 1332 N N . TYR A 1 173 ? 6.033 9.430 18.023 1.00 93.19 173 TYR A N 1
ATOM 1333 C CA . TYR A 1 173 ? 6.463 8.047 18.191 1.00 93.19 173 TYR A CA 1
ATOM 1334 C C . TYR A 1 173 ? 7.501 7.653 17.129 1.00 93.19 173 TYR A C 1
ATOM 1336 O O . TYR A 1 173 ? 8.575 7.163 17.474 1.00 93.19 173 TYR A O 1
ATOM 1344 N N . ALA A 1 174 ? 7.248 7.957 15.854 1.00 95.12 174 ALA A N 1
ATOM 1345 C CA . ALA A 1 174 ? 8.188 7.699 14.766 1.00 95.12 174 ALA A CA 1
ATOM 1346 C C . ALA A 1 174 ? 9.538 8.416 14.962 1.00 95.12 174 ALA A C 1
ATOM 1348 O O . ALA A 1 174 ? 10.585 7.811 14.744 1.00 95.12 174 ALA A O 1
ATOM 1349 N N . LYS A 1 175 ? 9.550 9.659 15.465 1.00 94.62 175 LYS A N 1
ATOM 1350 C CA . LYS A 1 175 ? 10.789 10.380 15.826 1.00 94.62 175 LYS A CA 1
ATOM 1351 C C . LYS A 1 175 ? 11.611 9.637 16.880 1.00 94.62 175 LYS A C 1
ATOM 1353 O O . LYS A 1 175 ? 12.830 9.530 16.754 1.00 94.62 175 LYS A O 1
ATOM 1358 N N . GLN A 1 176 ? 10.950 9.107 17.910 1.00 92.44 176 GLN A N 1
ATOM 1359 C CA . GLN A 1 176 ? 11.618 8.306 18.941 1.00 92.44 176 GLN A CA 1
ATOM 1360 C C . GLN A 1 176 ? 12.189 7.016 18.350 1.00 92.44 176 GLN A C 1
ATOM 1362 O O . GLN A 1 176 ? 13.340 6.687 18.624 1.00 92.44 176 GLN A O 1
ATOM 1367 N N . MET A 1 177 ? 11.425 6.333 17.497 1.00 91.75 177 MET A N 1
ATOM 1368 C CA . MET A 1 177 ? 11.866 5.114 16.820 1.00 91.75 177 MET A CA 1
ATOM 1369 C C . MET A 1 177 ? 13.095 5.357 15.947 1.00 91.75 177 MET A C 1
ATOM 1371 O O . MET A 1 177 ? 14.106 4.683 16.115 1.00 91.75 177 MET A O 1
ATOM 1375 N N . VAL A 1 178 ? 13.051 6.364 15.072 1.00 92.88 178 VAL A N 1
ATOM 1376 C CA . VAL A 1 178 ? 14.153 6.707 14.160 1.00 92.88 178 VAL A CA 1
ATOM 1377 C C . VAL A 1 178 ? 15.451 7.030 14.903 1.00 92.88 178 VAL A C 1
ATOM 1379 O O . VAL A 1 178 ? 16.521 6.706 14.396 1.00 92.88 178 VAL A O 1
ATOM 1382 N N . SER A 1 179 ? 15.392 7.585 16.121 1.00 91.62 179 SER A N 1
ATOM 1383 C CA . SER A 1 179 ? 16.598 7.853 16.925 1.00 91.62 179 SER A CA 1
ATOM 1384 C C . SER A 1 179 ? 17.424 6.592 17.225 1.00 91.62 179 SER A C 1
ATOM 1386 O O . SER A 1 179 ? 18.642 6.664 17.349 1.00 91.62 179 SER A O 1
ATOM 1388 N N . CYS A 1 180 ? 16.795 5.410 17.257 1.00 89.81 180 CYS A N 1
ATOM 1389 C CA . CYS A 1 180 ? 17.494 4.128 17.401 1.00 89.81 180 CYS A CA 1
ATOM 1390 C C . CYS A 1 180 ? 18.206 3.671 16.110 1.00 89.81 180 CYS A C 1
ATOM 1392 O O . CYS A 1 180 ? 18.973 2.708 16.138 1.00 89.81 180 CYS A O 1
ATOM 1394 N N . TYR A 1 181 ? 17.971 4.359 14.990 1.00 91.50 181 TYR A N 1
ATOM 1395 C CA . TYR A 1 181 ? 18.488 4.054 13.654 1.00 91.50 181 TYR A CA 1
ATOM 1396 C C . TYR A 1 181 ? 19.272 5.231 13.045 1.00 91.50 181 TYR A C 1
ATOM 1398 O O . TYR A 1 181 ? 19.553 5.222 11.848 1.00 91.50 181 TYR A O 1
ATOM 1406 N N . GLU A 1 182 ? 19.674 6.223 13.850 1.00 89.00 182 GLU A N 1
ATOM 1407 C CA . GLU A 1 182 ? 20.369 7.440 13.390 1.00 89.00 182 GLU A CA 1
ATOM 1408 C C . GLU A 1 182 ? 21.672 7.159 12.619 1.00 89.00 182 GLU A C 1
ATOM 1410 O O . GLU A 1 182 ? 22.089 7.937 11.766 1.00 89.00 182 GLU A O 1
ATOM 1415 N N . ASN A 1 183 ? 22.312 6.019 12.895 1.00 90.38 183 ASN A N 1
ATOM 1416 C CA . ASN A 1 183 ? 23.555 5.585 1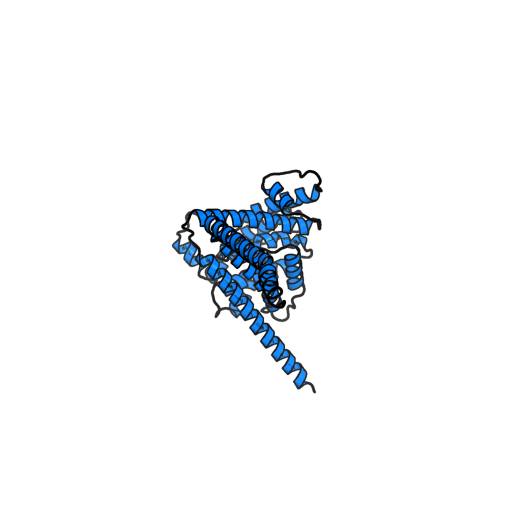2.261 1.00 90.38 183 ASN A CA 1
ATOM 1417 C C . ASN A 1 183 ? 23.342 4.685 11.029 1.00 90.38 183 ASN A C 1
ATOM 1419 O O . ASN A 1 183 ? 24.299 4.073 10.546 1.00 90.38 183 ASN A O 1
ATOM 1423 N N . LYS A 1 184 ? 22.099 4.537 10.562 1.00 93.75 184 LYS A N 1
ATOM 1424 C CA . LYS A 1 184 ? 21.729 3.723 9.396 1.00 93.75 184 LYS A CA 1
ATOM 1425 C C . LYS A 1 184 ? 21.510 4.596 8.165 1.00 93.75 184 LYS A C 1
ATOM 1427 O O . LYS A 1 184 ? 21.458 5.821 8.268 1.00 93.75 184 LYS A O 1
ATOM 1432 N N . SER A 1 185 ? 21.394 3.957 6.998 1.00 94.69 185 SER A N 1
ATOM 1433 C CA . SER A 1 185 ? 21.097 4.662 5.748 1.00 94.69 185 SER A CA 1
ATOM 1434 C C . SER A 1 185 ? 19.788 5.443 5.849 1.00 94.69 185 SER A C 1
ATOM 1436 O O . SER A 1 185 ? 18.913 5.118 6.659 1.00 94.69 185 SER A O 1
ATOM 1438 N N . LEU A 1 186 ? 19.655 6.474 5.018 1.00 94.06 186 LEU A N 1
ATOM 1439 C CA . LEU A 1 186 ? 18.459 7.301 4.995 1.00 94.06 186 LEU A CA 1
ATOM 1440 C C . LEU A 1 186 ? 17.219 6.470 4.631 1.00 94.06 186 LEU A C 1
ATOM 1442 O O . LEU A 1 186 ? 16.174 6.643 5.244 1.00 94.06 186 LEU A O 1
ATOM 1446 N N . GLU A 1 187 ? 17.339 5.517 3.709 1.00 95.56 187 GLU A N 1
ATOM 1447 C CA . GLU A 1 187 ? 16.252 4.623 3.295 1.00 95.56 187 GLU A CA 1
ATOM 1448 C C . GLU A 1 187 ? 15.784 3.741 4.454 1.00 95.56 187 GLU A C 1
ATOM 1450 O O . GLU A 1 187 ? 14.584 3.580 4.665 1.00 95.56 187 GLU A O 1
ATOM 1455 N N . THR A 1 188 ? 16.714 3.241 5.274 1.00 96.12 188 THR A N 1
ATOM 1456 C CA . THR A 1 188 ? 16.366 2.529 6.509 1.00 96.12 188 THR A CA 1
ATOM 1457 C C . THR A 1 188 ? 15.581 3.438 7.449 1.00 96.12 188 THR A C 1
ATOM 1459 O O . THR A 1 188 ? 14.549 3.028 7.975 1.00 96.12 188 THR A O 1
ATOM 1462 N N . GLN A 1 189 ? 16.021 4.683 7.641 1.00 95.81 189 GLN A N 1
ATOM 1463 C CA . GLN A 1 189 ? 15.307 5.640 8.489 1.00 95.81 189 GLN A CA 1
ATOM 1464 C C . GLN A 1 189 ? 13.901 5.947 7.944 1.00 95.8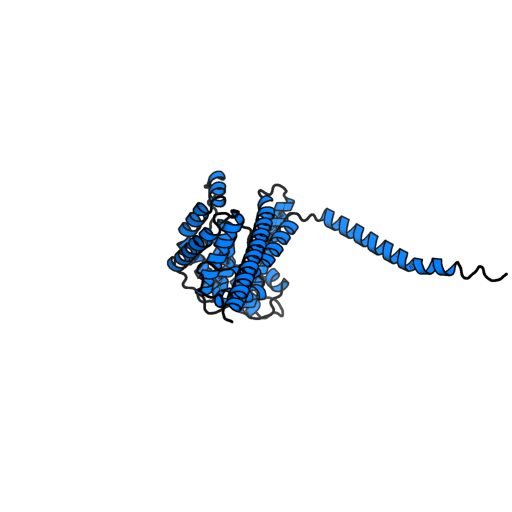1 189 GLN A C 1
ATOM 1466 O O . GLN A 1 189 ? 12.947 5.926 8.718 1.00 95.81 189 GLN A O 1
ATOM 1471 N N . LYS A 1 190 ? 13.749 6.145 6.627 1.00 96.38 190 LYS A N 1
ATOM 1472 C CA . LYS A 1 190 ? 12.454 6.352 5.950 1.00 96.38 190 LYS A CA 1
ATOM 1473 C C . LYS A 1 190 ? 11.500 5.173 6.164 1.00 96.38 190 LYS A C 1
ATOM 1475 O O . LYS A 1 190 ? 10.353 5.385 6.549 1.00 96.38 190 LYS A O 1
ATOM 1480 N N . ILE A 1 191 ? 11.975 3.934 6.008 1.00 97.19 191 ILE A N 1
ATOM 1481 C CA . ILE A 1 191 ? 11.167 2.734 6.284 1.00 97.19 191 ILE A CA 1
ATOM 1482 C C . ILE A 1 191 ? 10.709 2.722 7.748 1.00 97.19 191 ILE A C 1
ATOM 1484 O O . ILE A 1 191 ? 9.535 2.482 8.025 1.00 97.19 191 ILE A O 1
ATOM 1488 N N . ILE A 1 192 ? 11.601 3.033 8.694 1.00 95.88 192 ILE A N 1
ATOM 1489 C CA . ILE A 1 192 ? 11.243 3.105 10.118 1.00 95.88 192 ILE A CA 1
ATOM 1490 C C . ILE A 1 192 ? 10.182 4.181 10.382 1.00 95.88 192 ILE A C 1
ATOM 1492 O O . ILE A 1 192 ? 9.280 3.923 11.178 1.00 95.88 192 ILE A O 1
ATOM 1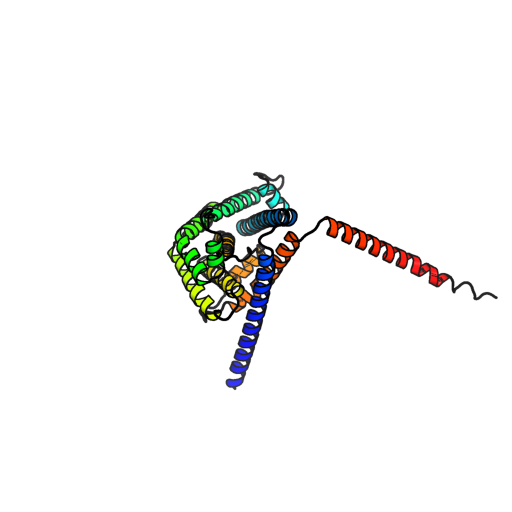496 N N . VAL A 1 193 ? 10.233 5.342 9.716 1.00 96.06 193 VAL A N 1
ATOM 1497 C CA . VAL A 1 193 ? 9.178 6.369 9.821 1.00 96.06 193 VAL A CA 1
ATOM 1498 C C . VAL A 1 193 ? 7.821 5.785 9.439 1.00 96.06 193 VAL A C 1
ATOM 1500 O O . VAL A 1 193 ? 6.906 5.805 10.264 1.00 96.06 193 VAL A O 1
ATOM 1503 N N . VAL A 1 194 ? 7.711 5.215 8.234 1.00 96.94 194 VAL A N 1
ATOM 1504 C CA . VAL A 1 194 ? 6.446 4.678 7.706 1.00 96.94 194 VAL A CA 1
ATOM 1505 C C . VAL A 1 194 ? 5.905 3.568 8.607 1.00 96.94 194 VAL A C 1
ATOM 1507 O O . VAL A 1 194 ? 4.751 3.618 9.030 1.00 96.94 194 VAL A O 1
ATOM 1510 N N . LEU A 1 195 ? 6.743 2.596 8.984 1.00 96.00 195 LEU A N 1
ATOM 1511 C CA . LEU A 1 195 ? 6.317 1.475 9.828 1.00 96.00 195 LEU A CA 1
ATOM 1512 C C . LEU A 1 195 ? 5.919 1.912 11.244 1.00 96.00 195 LEU A C 1
ATOM 1514 O O . LEU A 1 195 ? 5.016 1.322 11.842 1.00 96.00 195 LEU A O 1
ATOM 1518 N N . SER A 1 196 ? 6.562 2.947 11.787 1.00 95.00 196 SER A N 1
ATOM 1519 C CA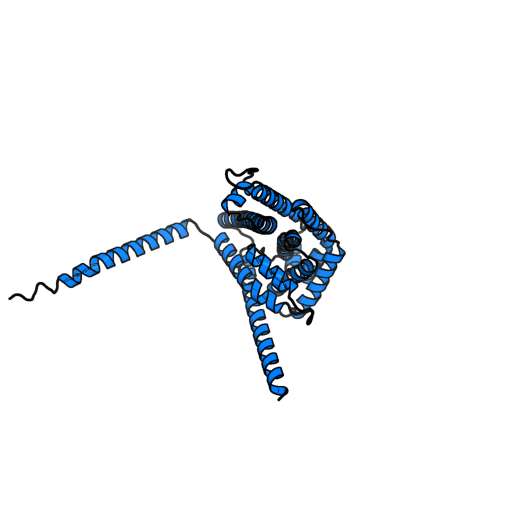 . SER A 1 196 ? 6.231 3.482 13.113 1.00 95.00 196 SER A CA 1
ATOM 1520 C C . SER A 1 196 ? 4.905 4.241 13.108 1.00 95.00 196 SER A C 1
ATOM 1522 O O . SER A 1 196 ? 4.112 4.075 14.037 1.00 95.00 196 SER A O 1
ATOM 1524 N N . LEU A 1 197 ? 4.647 5.031 12.058 1.00 95.69 197 LEU A N 1
ATOM 1525 C CA . LEU A 1 197 ? 3.358 5.693 11.839 1.00 95.69 197 LEU A CA 1
ATOM 1526 C C . LEU A 1 197 ? 2.247 4.649 11.695 1.00 95.69 197 LEU A C 1
ATOM 1528 O O . LEU A 1 197 ? 1.305 4.649 12.486 1.00 95.69 197 LEU A O 1
ATOM 1532 N N . LEU A 1 198 ? 2.425 3.689 10.782 1.00 95.69 198 LEU A N 1
ATOM 1533 C CA . LEU A 1 198 ? 1.521 2.558 10.562 1.00 95.69 198 LEU A CA 1
ATOM 1534 C C . LEU A 1 198 ? 1.177 1.830 11.871 1.00 95.69 198 LEU A C 1
ATOM 1536 O O . LEU A 1 198 ? 0.007 1.632 12.193 1.00 95.69 198 LEU A O 1
ATOM 1540 N N . THR A 1 199 ? 2.197 1.468 12.656 1.00 94.19 199 THR A N 1
ATOM 1541 C CA . THR A 1 199 ? 2.032 0.767 13.939 1.00 94.19 199 THR A CA 1
ATOM 1542 C C . THR A 1 199 ? 1.163 1.568 14.903 1.00 94.19 199 THR A C 1
ATOM 1544 O O . THR A 1 199 ? 0.251 1.026 15.530 1.00 94.19 199 THR A O 1
ATOM 1547 N N . ASN A 1 200 ? 1.450 2.861 15.049 1.00 93.69 200 ASN A N 1
ATOM 1548 C CA . ASN A 1 200 ? 0.762 3.708 16.012 1.00 93.69 200 ASN A CA 1
ATOM 1549 C C . ASN A 1 200 ? -0.701 3.951 15.620 1.00 93.69 200 ASN A C 1
ATOM 1551 O O . ASN A 1 200 ? -1.585 3.855 16.472 1.00 93.69 200 ASN A O 1
ATOM 1555 N N . LEU A 1 201 ? -0.950 4.196 14.332 1.00 95.62 201 LEU A N 1
ATOM 1556 C CA . LEU A 1 201 ? -2.292 4.397 13.800 1.00 95.62 201 LEU A CA 1
ATOM 1557 C C . LEU A 1 201 ? -3.113 3.102 13.905 1.00 95.62 201 LEU A C 1
ATOM 1559 O O . LEU A 1 201 ? -4.191 3.118 14.490 1.00 95.62 201 LEU A O 1
ATOM 1563 N N . ILE A 1 202 ? -2.587 1.943 13.491 1.00 95.75 202 ILE A N 1
ATOM 1564 C CA . ILE A 1 202 ? -3.316 0.666 13.630 1.00 95.75 202 ILE A CA 1
ATOM 1565 C C . ILE A 1 202 ? -3.695 0.391 15.093 1.00 95.75 202 ILE A C 1
ATOM 1567 O O . ILE A 1 202 ? -4.816 -0.043 15.355 1.00 95.75 202 ILE A O 1
ATOM 1571 N N . LYS A 1 203 ? -2.821 0.687 16.067 1.00 93.75 203 LYS A N 1
ATOM 1572 C CA . LYS A 1 203 ? -3.119 0.513 17.505 1.00 93.75 203 LYS A CA 1
ATOM 1573 C C . LYS A 1 203 ? -4.307 1.350 18.008 1.00 93.75 203 LYS A C 1
ATOM 1575 O O . LYS A 1 203 ? -4.801 1.081 19.101 1.00 93.75 203 LYS A O 1
ATOM 1580 N N . LYS A 1 204 ? -4.750 2.367 17.263 1.00 93.62 204 LYS A N 1
ATOM 1581 C CA . LYS A 1 204 ? -5.931 3.188 17.590 1.00 93.62 204 LYS A CA 1
ATOM 1582 C C . LYS A 1 204 ? -7.242 2.620 17.045 1.00 93.62 204 LYS A C 1
ATOM 1584 O O . LYS A 1 204 ? -8.294 3.100 17.450 1.00 93.62 204 LYS A O 1
ATOM 1589 N N . THR A 1 205 ? -7.171 1.619 16.174 1.00 95.44 205 THR A N 1
ATOM 1590 C CA . THR A 1 205 ? -8.334 0.955 15.570 1.00 95.44 205 THR A CA 1
ATOM 1591 C C . THR A 1 205 ? -8.750 -0.284 16.360 1.00 95.44 205 THR A C 1
ATOM 1593 O O . THR A 1 205 ? -7.911 -0.943 16.982 1.00 95.44 205 THR A O 1
ATOM 1596 N N . ASN A 1 206 ? -10.029 -0.641 16.286 1.00 93.75 206 ASN A N 1
ATOM 1597 C CA . ASN A 1 206 ? -10.601 -1.832 16.912 1.00 93.75 206 ASN A CA 1
ATOM 1598 C C . ASN A 1 206 ? -10.826 -2.944 15.884 1.00 93.75 206 ASN A C 1
ATOM 1600 O O . ASN A 1 206 ? -10.329 -4.059 16.049 1.00 93.75 206 ASN A O 1
ATOM 1604 N N . GLU A 1 207 ? -11.525 -2.631 14.794 1.00 95.56 207 GLU A N 1
ATOM 1605 C CA . GLU A 1 207 ? -11.850 -3.590 13.738 1.00 95.56 207 GLU A CA 1
ATOM 1606 C C . GLU A 1 207 ? -10.848 -3.530 12.582 1.00 95.56 207 GLU A C 1
ATOM 1608 O O . GLU A 1 207 ? -10.084 -2.579 12.433 1.00 95.56 207 GLU A O 1
ATOM 1613 N N . ILE A 1 208 ? -10.785 -4.583 11.765 1.00 97.25 208 ILE A N 1
ATOM 1614 C CA . ILE A 1 208 ? -9.878 -4.608 10.604 1.00 97.25 208 ILE A CA 1
ATOM 1615 C C . ILE A 1 208 ? -10.277 -3.564 9.551 1.00 97.25 208 ILE A C 1
ATOM 1617 O O . ILE A 1 208 ? -9.407 -2.935 8.955 1.00 97.25 208 ILE A O 1
ATOM 1621 N N . CYS A 1 209 ? -11.575 -3.333 9.350 1.00 97.50 209 CYS A N 1
ATOM 1622 C CA . CYS A 1 209 ? -12.066 -2.395 8.340 1.00 97.50 209 CYS A CA 1
ATOM 1623 C C . CYS A 1 209 ? -11.668 -0.940 8.650 1.00 97.50 209 CYS A C 1
ATOM 1625 O O . CYS A 1 209 ? -11.364 -0.180 7.739 1.00 97.50 209 CYS A O 1
ATOM 1627 N N . GLU A 1 210 ? -11.553 -0.576 9.929 1.00 97.75 210 GLU A N 1
ATOM 1628 C CA . GLU A 1 210 ? -11.101 0.751 10.385 1.00 97.75 210 GLU A CA 1
ATOM 1629 C C . GLU A 1 210 ? -9.635 1.046 10.012 1.00 97.75 210 GLU A C 1
ATOM 1631 O O . GLU A 1 210 ? -9.181 2.185 10.080 1.00 97.75 210 GLU A O 1
ATOM 1636 N N . THR A 1 211 ? -8.867 0.025 9.613 1.00 98.25 211 THR A N 1
ATOM 1637 C CA . THR A 1 211 ? -7.471 0.190 9.176 1.00 98.25 211 THR A CA 1
ATOM 1638 C C . THR A 1 211 ? -7.336 0.521 7.689 1.00 98.25 211 THR A C 1
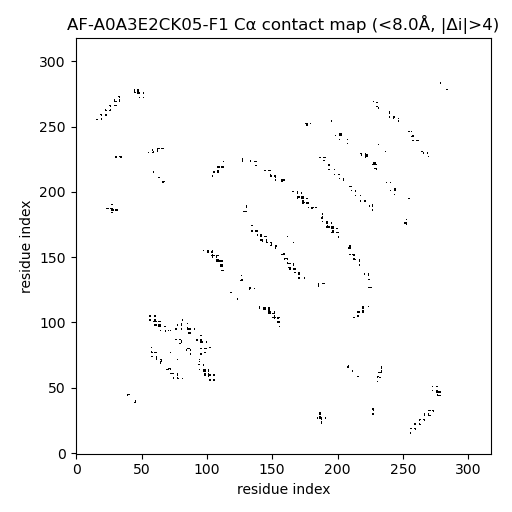ATOM 1640 O O . THR A 1 211 ? -6.242 0.849 7.242 1.00 98.25 211 THR A O 1
ATOM 1643 N N . LEU A 1 212 ? -8.418 0.442 6.909 1.00 98.50 212 LEU A N 1
ATOM 1644 C CA . LEU A 1 212 ? -8.384 0.625 5.455 1.00 98.50 212 LEU A CA 1
ATOM 1645 C C . LEU A 1 212 ? -8.036 2.059 5.016 1.00 98.50 212 LEU A C 1
ATOM 1647 O O . LEU A 1 212 ? -7.245 2.201 4.088 1.00 98.50 212 LEU A O 1
ATOM 1651 N N . PRO A 1 213 ? -8.489 3.124 5.702 1.00 98.38 213 PRO A N 1
ATOM 1652 C CA . PRO A 1 213 ? -7.972 4.466 5.439 1.00 98.38 213 PRO A CA 1
ATOM 1653 C C . PRO A 1 213 ? -6.460 4.579 5.692 1.00 98.38 213 PRO A C 1
ATOM 1655 O O . PRO A 1 213 ? -5.748 5.228 4.935 1.00 98.38 213 PRO A O 1
ATOM 1658 N N . ILE A 1 214 ? -5.940 3.885 6.717 1.00 98.00 214 ILE A N 1
ATOM 1659 C CA . ILE A 1 214 ? -4.497 3.848 7.018 1.00 98.00 214 ILE A CA 1
ATOM 1660 C C . ILE A 1 214 ? -3.735 3.092 5.919 1.00 98.00 214 ILE A C 1
ATOM 1662 O O . ILE A 1 214 ? -2.631 3.493 5.560 1.00 98.00 214 ILE A O 1
ATOM 1666 N N . PHE A 1 215 ? -4.313 2.009 5.385 1.00 98.12 215 PHE A N 1
ATOM 1667 C CA . PHE A 1 215 ? -3.744 1.229 4.279 1.00 98.12 215 PHE A CA 1
ATOM 1668 C C . PHE A 1 215 ? -3.465 2.090 3.042 1.00 98.12 215 PHE A C 1
ATOM 1670 O O . PHE A 1 215 ? -2.460 1.876 2.372 1.00 98.12 215 PHE A O 1
ATOM 1677 N N . LEU A 1 216 ? -4.331 3.062 2.758 1.00 97.94 216 LEU A N 1
ATOM 1678 C CA . LEU A 1 216 ? -4.137 4.014 1.669 1.00 97.94 216 LEU A CA 1
ATOM 1679 C C . LEU A 1 216 ? -3.141 5.116 2.063 1.00 97.94 216 LEU A C 1
ATOM 1681 O O . LEU A 1 216 ? -2.140 5.323 1.380 1.00 97.94 216 LEU A O 1
ATOM 1685 N N . TYR A 1 217 ? -3.347 5.731 3.230 1.00 97.50 217 TYR A N 1
ATOM 1686 C CA . TYR A 1 217 ? -2.536 6.840 3.740 1.00 97.50 217 TYR A CA 1
ATOM 1687 C C . TYR A 1 217 ? -1.031 6.544 3.829 1.00 97.50 217 TYR A C 1
ATOM 1689 O O . TYR A 1 217 ? -0.205 7.434 3.634 1.00 97.50 217 TYR A O 1
ATOM 1697 N N . ILE A 1 218 ? -0.624 5.298 4.103 1.00 95.81 218 ILE A N 1
ATOM 1698 C CA . ILE A 1 218 ? 0.811 4.974 4.156 1.00 95.81 218 ILE A CA 1
ATOM 1699 C C . ILE A 1 218 ? 1.549 5.269 2.846 1.00 95.81 218 ILE A C 1
ATOM 1701 O O . ILE A 1 218 ? 2.746 5.552 2.901 1.00 95.81 218 ILE A O 1
ATOM 1705 N N . ASN A 1 219 ? 0.873 5.218 1.694 1.00 96.12 219 ASN A N 1
ATOM 1706 C CA . ASN A 1 219 ? 1.495 5.515 0.407 1.00 96.12 219 ASN A CA 1
ATOM 1707 C C . ASN A 1 219 ? 1.722 7.014 0.207 1.00 96.12 219 ASN A C 1
ATOM 1709 O O . ASN A 1 219 ? 2.762 7.377 -0.337 1.00 96.12 219 ASN A O 1
ATOM 1713 N N . GLU A 1 220 ? 0.866 7.860 0.773 1.00 95.19 220 GLU A N 1
ATOM 1714 C CA . GLU A 1 220 ? 1.067 9.312 0.820 1.00 95.19 220 GLU A CA 1
ATOM 1715 C C . GLU A 1 220 ? 2.296 9.679 1.657 1.00 95.19 220 GLU A C 1
ATOM 1717 O O . GLU A 1 220 ? 3.134 10.491 1.262 1.00 95.19 220 GLU A O 1
ATOM 1722 N N . ILE A 1 221 ? 2.493 8.988 2.783 1.00 95.06 221 ILE A N 1
ATOM 1723 C CA . ILE A 1 221 ? 3.715 9.140 3.581 1.00 95.06 221 ILE A CA 1
ATOM 1724 C C . ILE A 1 221 ? 4.947 8.622 2.833 1.00 95.06 221 ILE A C 1
ATOM 1726 O O . ILE A 1 221 ? 6.020 9.218 2.950 1.00 95.06 221 ILE A O 1
ATOM 1730 N N . CYS A 1 222 ? 4.824 7.527 2.075 1.00 94.88 222 CYS A N 1
ATOM 1731 C CA . CYS A 1 222 ? 5.921 7.030 1.243 1.00 94.88 222 CYS A CA 1
ATOM 1732 C C . CYS A 1 222 ? 6.324 8.075 0.195 1.00 94.88 222 CYS A C 1
ATOM 1734 O O . CYS A 1 222 ? 7.508 8.401 0.107 1.00 94.88 222 CYS A O 1
ATOM 1736 N N . GLU A 1 223 ? 5.353 8.656 -0.509 1.00 90.88 223 GLU A N 1
ATOM 1737 C CA . GLU A 1 223 ? 5.563 9.726 -1.489 1.00 90.88 223 GLU A CA 1
ATOM 1738 C C . GLU A 1 223 ? 6.239 10.944 -0.840 1.00 90.88 223 GLU A C 1
ATOM 1740 O O . GLU A 1 223 ? 7.315 11.367 -1.265 1.00 90.88 223 GLU A O 1
ATOM 1745 N N . CYS A 1 224 ? 5.694 11.437 0.280 1.00 90.25 224 CYS A N 1
ATOM 1746 C CA . CYS A 1 224 ? 6.274 12.548 1.037 1.00 90.25 224 CYS A CA 1
ATOM 1747 C C . CYS A 1 224 ? 7.722 12.270 1.477 1.00 90.25 224 CYS A C 1
ATOM 1749 O O . CYS A 1 224 ? 8.556 13.181 1.509 1.00 90.25 224 CYS A O 1
ATOM 1751 N N . ALA A 1 225 ? 8.033 11.028 1.850 1.00 91.19 225 ALA A N 1
ATOM 1752 C CA . ALA A 1 225 ? 9.366 10.623 2.274 1.00 91.19 225 ALA A CA 1
ATOM 1753 C C . ALA A 1 225 ? 10.308 10.303 1.099 1.00 91.19 225 ALA A C 1
ATOM 1755 O O . ALA A 1 225 ? 11.494 10.061 1.335 1.00 91.19 225 ALA A O 1
ATOM 1756 N N . GLY A 1 226 ? 9.833 10.271 -0.149 1.00 90.00 226 GLY A N 1
ATOM 1757 C CA . GLY A 1 226 ? 10.600 9.778 -1.294 1.00 90.00 226 GLY A CA 1
ATOM 1758 C C . GLY A 1 226 ? 11.015 8.314 -1.114 1.00 90.00 226 GLY A C 1
ATOM 1759 O O . GLY A 1 226 ? 12.189 7.974 -1.283 1.00 90.00 226 GLY A O 1
ATOM 1760 N N . LEU A 1 227 ? 10.082 7.482 -0.654 1.00 93.44 227 LEU A N 1
ATOM 1761 C CA . LEU A 1 227 ? 10.193 6.031 -0.546 1.00 93.44 227 LEU A CA 1
ATOM 1762 C C . LEU A 1 227 ? 9.213 5.406 -1.553 1.00 93.44 227 LEU A C 1
ATOM 1764 O O . LEU A 1 227 ? 8.104 5.919 -1.692 1.00 93.44 227 LEU A O 1
ATOM 1768 N N . PRO A 1 228 ? 9.560 4.305 -2.241 1.00 95.88 228 PRO A N 1
ATOM 1769 C CA . PRO A 1 228 ? 8.610 3.670 -3.144 1.00 95.88 228 PRO A CA 1
ATOM 1770 C C . PRO A 1 228 ? 7.349 3.205 -2.404 1.00 95.88 228 PRO A C 1
ATOM 1772 O O . PRO A 1 228 ? 7.431 2.711 -1.273 1.00 95.88 228 PRO A O 1
ATOM 1775 N N . ARG A 1 229 ? 6.190 3.340 -3.059 1.00 95.56 229 ARG A N 1
ATOM 1776 C CA . ARG A 1 229 ? 4.886 2.931 -2.515 1.00 95.56 229 ARG A CA 1
ATOM 1777 C C . ARG A 1 229 ? 4.900 1.463 -2.076 1.00 95.56 229 ARG A C 1
ATOM 1779 O O . ARG A 1 229 ? 5.609 0.624 -2.637 1.00 95.56 229 ARG A O 1
ATOM 1786 N N . MET A 1 230 ? 4.121 1.158 -1.048 1.00 95.38 230 MET A N 1
ATOM 1787 C CA . MET A 1 230 ? 3.968 -0.173 -0.470 1.00 95.38 230 MET A CA 1
ATOM 1788 C C . MET A 1 230 ? 2.642 -0.792 -0.916 1.00 95.38 230 MET A C 1
ATOM 1790 O O . MET A 1 230 ? 1.627 -0.109 -1.043 1.00 95.38 230 MET A O 1
ATOM 1794 N N . MET A 1 231 ? 2.635 -2.111 -1.109 1.00 96.44 231 MET A N 1
ATOM 1795 C CA . MET A 1 231 ? 1.431 -2.854 -1.470 1.00 96.44 231 MET A CA 1
ATOM 1796 C C . MET A 1 231 ? 1.339 -4.156 -0.686 1.00 96.44 231 MET A C 1
ATOM 1798 O O . MET A 1 231 ? 2.291 -4.936 -0.643 1.00 96.44 231 MET A O 1
ATOM 1802 N N . PHE A 1 232 ? 0.164 -4.432 -0.120 1.00 97.50 232 PHE A N 1
ATOM 1803 C CA . PHE A 1 232 ? -0.096 -5.666 0.621 1.00 97.50 232 PHE A CA 1
ATOM 1804 C C . PHE A 1 232 ? -1.412 -6.303 0.187 1.00 97.50 232 PHE A C 1
ATOM 1806 O O . PHE A 1 232 ? -2.437 -5.641 0.057 1.00 97.50 232 PHE A O 1
ATOM 1813 N N . LYS A 1 233 ? -1.410 -7.623 -0.001 1.00 97.56 233 LYS A N 1
ATOM 1814 C CA . LYS A 1 233 ? -2.643 -8.389 -0.227 1.00 97.56 233 LYS A CA 1
ATOM 1815 C C . LYS A 1 233 ? -3.507 -8.384 1.034 1.00 97.56 233 LYS A C 1
ATOM 1817 O O . LYS A 1 233 ? -2.993 -8.252 2.140 1.00 97.56 233 LYS A O 1
ATOM 1822 N N . ASP A 1 234 ? -4.797 -8.660 0.878 1.00 97.81 234 ASP A N 1
ATOM 1823 C CA . ASP A 1 234 ? -5.771 -8.695 1.974 1.00 97.81 234 ASP A CA 1
ATOM 1824 C C . ASP A 1 234 ? -5.342 -9.605 3.144 1.00 97.81 234 ASP A C 1
ATOM 1826 O O . ASP A 1 234 ? -5.385 -9.193 4.302 1.00 97.81 234 ASP A O 1
ATOM 1830 N N . ALA A 1 235 ? -4.845 -10.813 2.855 1.00 97.31 235 ALA A N 1
ATOM 1831 C CA . ALA A 1 235 ? -4.324 -11.721 3.879 1.00 97.31 235 ALA A CA 1
ATOM 1832 C C . ALA A 1 235 ? -3.064 -11.174 4.576 1.00 97.31 235 ALA A C 1
ATOM 1834 O O . ALA A 1 235 ? -2.959 -11.239 5.797 1.00 97.31 235 ALA A O 1
ATOM 1835 N N . GLN A 1 236 ? -2.142 -10.579 3.813 1.00 98.06 236 GLN A N 1
ATOM 1836 C CA . GLN A 1 236 ? -0.915 -9.988 4.357 1.00 98.06 236 GLN A CA 1
ATOM 1837 C C . GLN A 1 236 ? -1.237 -8.794 5.258 1.00 98.06 236 GLN A C 1
ATOM 1839 O O . GLN A 1 236 ? -0.647 -8.660 6.323 1.00 98.06 236 GLN A O 1
ATOM 1844 N N . TRP A 1 237 ? -2.202 -7.959 4.869 1.00 98.12 237 TRP A N 1
ATOM 1845 C CA . TRP A 1 237 ? -2.637 -6.825 5.678 1.00 98.12 237 TRP A CA 1
ATOM 1846 C C . TRP A 1 237 ? -3.252 -7.263 7.010 1.00 98.12 237 TRP A C 1
ATOM 1848 O O . TRP A 1 237 ? -2.923 -6.702 8.052 1.00 98.12 237 TRP A O 1
ATOM 1858 N N . ARG A 1 238 ? -4.080 -8.316 7.007 1.00 97.81 238 ARG A N 1
ATOM 1859 C CA . ARG A 1 238 ? -4.613 -8.907 8.248 1.00 97.81 238 ARG A CA 1
ATOM 1860 C C . ARG A 1 238 ? -3.488 -9.375 9.172 1.00 97.81 238 ARG A C 1
ATOM 1862 O O . ARG A 1 238 ? -3.512 -9.055 10.354 1.00 97.81 238 ARG A O 1
ATOM 1869 N N . GLU A 1 239 ? -2.474 -10.045 8.628 1.00 97.19 239 GLU A N 1
ATOM 1870 C CA . GLU A 1 239 ? -1.302 -10.481 9.397 1.00 97.19 239 GLU A CA 1
ATOM 1871 C C . GLU A 1 239 ? -0.477 -9.301 9.944 1.00 97.19 239 GLU A C 1
ATOM 1873 O O . GLU A 1 239 ? -0.009 -9.361 11.081 1.00 97.19 239 GLU A O 1
ATOM 1878 N N . ILE A 1 240 ? -0.344 -8.200 9.191 1.00 97.12 240 ILE A N 1
ATOM 1879 C CA . ILE A 1 240 ? 0.289 -6.956 9.669 1.00 97.12 240 ILE A CA 1
ATOM 1880 C C . ILE A 1 240 ? -0.488 -6.385 10.854 1.00 97.12 240 ILE A C 1
ATOM 1882 O O . ILE A 1 240 ? 0.103 -6.085 11.894 1.00 97.12 240 ILE A O 1
ATOM 1886 N N . VAL A 1 241 ? -1.807 -6.254 10.717 1.00 96.62 241 VAL A N 1
ATOM 1887 C CA . VAL A 1 241 ? -2.678 -5.707 11.762 1.00 96.62 241 VAL A CA 1
ATOM 1888 C C . VAL A 1 241 ? -2.633 -6.579 13.017 1.00 96.62 241 VAL A C 1
ATOM 1890 O O . VAL A 1 241 ? -2.469 -6.054 14.120 1.00 96.62 241 VAL A O 1
ATOM 1893 N N . ASP A 1 242 ? -2.673 -7.902 12.862 1.00 94.50 242 ASP A N 1
ATOM 1894 C CA . ASP A 1 242 ? -2.521 -8.848 13.968 1.00 94.50 242 ASP A CA 1
ATOM 1895 C C . ASP A 1 242 ? -1.133 -8.745 14.615 1.00 94.50 242 ASP A C 1
ATOM 1897 O O . ASP A 1 242 ? -1.021 -8.732 15.844 1.00 94.50 242 ASP A O 1
ATOM 1901 N N . CYS A 1 243 ? -0.064 -8.623 13.824 1.00 93.25 243 CYS A N 1
ATOM 1902 C CA . CYS A 1 243 ? 1.294 -8.432 14.332 1.00 93.25 243 CYS A CA 1
ATOM 1903 C C . CYS A 1 243 ? 1.406 -7.145 15.164 1.00 93.25 243 CYS A C 1
ATOM 1905 O O . CYS A 1 243 ? 1.992 -7.152 16.249 1.00 93.25 243 CYS A O 1
ATOM 1907 N N . VAL A 1 244 ? 0.819 -6.043 14.690 1.00 93.12 244 VAL A N 1
ATOM 1908 C CA . VAL A 1 244 ? 0.822 -4.754 15.394 1.00 93.12 244 VAL A CA 1
ATOM 1909 C C . VAL A 1 244 ? 0.015 -4.828 16.691 1.00 93.12 244 VAL A C 1
ATOM 1911 O O . VAL A 1 244 ? 0.511 -4.406 17.740 1.00 93.12 244 VAL A O 1
ATOM 1914 N N . ARG A 1 245 ? -1.195 -5.397 16.657 1.00 90.94 245 ARG A N 1
ATOM 1915 C CA . ARG A 1 245 ? -2.080 -5.511 17.831 1.00 90.94 245 ARG A CA 1
ATOM 1916 C C . ARG A 1 245 ? -1.514 -6.428 18.916 1.00 90.94 245 ARG A C 1
ATOM 1918 O O . ARG A 1 245 ? -1.741 -6.184 20.096 1.00 90.94 245 ARG A O 1
ATOM 1925 N N . ASN A 1 246 ? -0.742 -7.443 18.529 1.00 87.00 246 ASN A N 1
ATOM 1926 C CA . ASN A 1 246 ? -0.090 -8.368 19.458 1.00 87.00 246 ASN A CA 1
ATOM 1927 C C . ASN A 1 246 ? 1.310 -7.913 19.914 1.00 87.00 246 ASN A C 1
ATOM 1929 O O . ASN A 1 246 ? 1.929 -8.584 20.745 1.00 87.00 246 ASN A O 1
ATOM 1933 N N . SER A 1 247 ? 1.829 -6.796 19.391 1.00 82.31 247 SER A N 1
ATOM 1934 C CA . SER A 1 247 ? 3.135 -6.271 19.801 1.00 82.31 247 SER A CA 1
ATOM 1935 C C . SER A 1 247 ? 3.117 -5.848 21.275 1.00 82.31 247 SER A C 1
ATOM 1937 O O . SER A 1 247 ? 2.231 -5.124 21.727 1.00 82.31 247 SER A O 1
ATOM 1939 N N . SER A 1 248 ? 4.090 -6.321 22.063 1.00 65.50 248 SER A N 1
ATOM 1940 C CA . SER A 1 248 ? 4.166 -5.962 23.482 1.00 65.50 248 SER A CA 1
ATOM 1941 C C . SER A 1 248 ? 4.752 -4.562 23.651 1.00 65.50 248 SER A C 1
ATOM 1943 O O . SER A 1 248 ? 5.854 -4.316 23.170 1.00 65.50 248 SER A O 1
ATOM 1945 N N . ASP A 1 249 ? 4.112 -3.694 24.436 1.00 63.19 249 ASP A N 1
ATOM 1946 C CA . ASP A 1 249 ? 4.609 -2.336 24.740 1.00 63.19 249 ASP A CA 1
ATOM 1947 C C . ASP A 1 249 ? 5.854 -2.317 25.667 1.00 63.19 249 ASP A C 1
ATOM 1949 O O . ASP A 1 249 ? 6.115 -1.348 26.377 1.00 63.19 249 ASP A O 1
ATOM 1953 N N . LYS A 1 250 ? 6.622 -3.414 25.737 1.00 57.44 250 LYS A N 1
ATOM 1954 C CA . LYS A 1 250 ? 7.727 -3.587 26.696 1.00 57.44 250 LYS A CA 1
ATOM 1955 C C . LYS A 1 250 ? 8.993 -2.813 26.314 1.00 57.44 250 LYS A C 1
ATOM 1957 O O . LYS A 1 250 ? 9.689 -2.369 27.225 1.00 57.44 250 LYS A O 1
ATOM 1962 N N . CYS A 1 251 ? 9.283 -2.628 25.020 1.00 52.09 251 CYS A N 1
ATOM 1963 C CA . CYS A 1 251 ? 10.186 -1.568 24.556 1.00 52.09 251 CYS A CA 1
ATOM 1964 C C . CYS A 1 251 ? 9.396 -0.608 23.679 1.00 52.09 251 CYS A C 1
ATOM 1966 O O . CYS A 1 251 ? 8.786 -1.036 22.704 1.00 52.09 251 CYS A O 1
ATOM 1968 N N . ASN A 1 252 ? 9.512 0.695 23.942 1.00 54.78 252 ASN A N 1
ATOM 1969 C CA . ASN A 1 252 ? 9.017 1.721 23.020 1.00 54.78 252 ASN A CA 1
ATOM 1970 C C . ASN A 1 252 ? 9.684 1.645 21.634 1.00 54.78 252 ASN A C 1
ATOM 1972 O O . ASN A 1 252 ? 9.193 2.293 20.722 1.00 54.78 252 ASN A O 1
ATOM 1976 N N . CYS A 1 253 ? 10.767 0.867 21.504 1.00 58.38 253 CYS A N 1
ATOM 1977 C CA . CYS A 1 253 ? 11.684 0.781 20.376 1.00 58.38 253 CYS A CA 1
ATOM 1978 C C . CYS A 1 253 ? 11.608 -0.515 19.545 1.00 58.38 253 CYS A C 1
ATOM 1980 O O . CYS A 1 253 ? 12.378 -0.665 18.599 1.00 58.38 253 CYS A O 1
ATOM 1982 N N . ASP A 1 254 ? 10.780 -1.493 19.928 1.00 76.19 254 ASP A N 1
ATOM 1983 C CA . ASP A 1 254 ? 10.852 -2.835 19.339 1.00 76.19 254 ASP A CA 1
ATOM 1984 C C . ASP A 1 254 ? 9.744 -3.068 18.308 1.00 76.19 254 ASP A C 1
ATOM 1986 O O . ASP A 1 254 ? 8.603 -3.377 18.648 1.00 76.19 254 ASP A O 1
ATOM 1990 N N . ILE A 1 255 ? 10.113 -2.942 17.032 1.00 85.75 255 ILE A N 1
ATOM 1991 C CA . ILE A 1 255 ? 9.276 -3.318 15.884 1.00 85.75 255 ILE A CA 1
ATOM 1992 C C . ILE A 1 255 ? 9.855 -4.524 15.128 1.00 85.75 255 ILE A C 1
ATOM 1994 O O . ILE A 1 255 ? 9.517 -4.761 13.970 1.00 85.75 255 ILE A O 1
ATOM 1998 N N . SER A 1 256 ? 10.727 -5.309 15.768 1.00 87.69 256 SER A N 1
ATOM 1999 C CA . SER A 1 256 ? 11.497 -6.382 15.120 1.00 87.69 256 SER A CA 1
ATOM 2000 C C . SER A 1 256 ? 10.606 -7.454 14.490 1.00 87.69 256 SER A C 1
ATOM 2002 O O . SER A 1 256 ? 10.879 -7.931 13.389 1.00 87.69 256 SER A O 1
ATOM 2004 N N . ALA A 1 257 ? 9.512 -7.827 15.162 1.00 88.69 257 ALA A N 1
ATOM 2005 C CA . ALA A 1 257 ? 8.546 -8.790 14.630 1.00 88.69 257 ALA A CA 1
ATOM 2006 C C . ALA A 1 257 ? 7.884 -8.275 13.341 1.00 88.69 257 ALA A C 1
ATOM 2008 O O . ALA A 1 257 ? 7.822 -9.003 12.351 1.00 88.69 257 ALA A O 1
ATOM 2009 N N . LEU A 1 258 ? 7.475 -7.002 13.341 1.00 92.19 258 LEU A N 1
ATOM 2010 C CA . LEU A 1 258 ? 6.868 -6.346 12.188 1.00 92.19 258 LEU A CA 1
ATOM 2011 C C . LEU A 1 258 ? 7.862 -6.236 11.029 1.00 92.19 258 LEU A C 1
ATOM 2013 O O . LEU A 1 258 ? 7.533 -6.601 9.907 1.00 92.19 258 LEU A O 1
ATOM 2017 N N . VAL A 1 259 ? 9.093 -5.798 11.306 1.00 93.69 259 VAL A N 1
ATOM 2018 C CA . VAL A 1 259 ? 10.171 -5.689 10.312 1.00 93.69 259 VAL A CA 1
ATOM 2019 C C . VAL A 1 259 ? 10.466 -7.044 9.673 1.00 93.69 259 VAL A C 1
ATOM 2021 O O . VAL A 1 259 ? 10.495 -7.151 8.452 1.00 93.69 259 VAL A O 1
ATOM 2024 N N . ASN A 1 260 ? 10.612 -8.106 10.469 1.00 92.62 260 ASN A N 1
ATOM 2025 C CA . ASN A 1 260 ? 10.850 -9.451 9.937 1.00 92.62 260 ASN A CA 1
ATOM 2026 C C . ASN A 1 260 ? 9.731 -9.938 9.012 1.00 92.62 260 ASN A C 1
ATOM 2028 O O . ASN A 1 260 ? 10.004 -10.704 8.088 1.00 92.62 260 ASN A O 1
ATOM 2032 N N . PHE A 1 261 ? 8.488 -9.540 9.287 1.00 94.19 261 PHE A N 1
ATOM 2033 C CA . PHE A 1 261 ? 7.338 -9.919 8.479 1.00 94.19 261 PHE A CA 1
ATOM 2034 C C . PHE A 1 261 ? 7.220 -9.076 7.204 1.00 94.19 261 PHE A C 1
ATOM 2036 O O . PHE A 1 261 ? 7.049 -9.624 6.118 1.00 94.19 261 PHE A O 1
ATOM 2043 N N . ILE A 1 262 ? 7.335 -7.752 7.327 1.00 96.25 262 ILE A N 1
ATOM 2044 C CA . ILE A 1 262 ? 7.084 -6.806 6.237 1.00 96.25 262 ILE A CA 1
ATOM 2045 C C . ILE A 1 262 ? 8.265 -6.717 5.267 1.00 96.25 262 ILE A C 1
ATOM 2047 O O . ILE A 1 262 ? 8.037 -6.641 4.063 1.00 96.25 262 ILE A O 1
ATOM 2051 N N . SER A 1 263 ? 9.514 -6.758 5.740 1.00 97.25 263 SER A N 1
ATOM 2052 C CA . SER A 1 263 ? 10.692 -6.560 4.882 1.00 97.25 263 SER A CA 1
ATOM 2053 C C . SER A 1 263 ? 10.718 -7.469 3.642 1.00 97.25 263 SER A C 1
ATOM 2055 O O . SER A 1 263 ? 10.904 -6.936 2.550 1.00 97.25 263 SER A O 1
ATOM 2057 N N . PRO A 1 264 ? 10.475 -8.794 3.731 1.00 97.69 264 PRO A N 1
ATOM 2058 C CA . PRO A 1 264 ? 10.411 -9.649 2.541 1.00 97.69 264 PRO A CA 1
ATOM 2059 C C . PRO A 1 264 ? 9.298 -9.264 1.557 1.00 97.69 264 PRO A C 1
ATOM 2061 O O . PRO A 1 264 ? 9.463 -9.442 0.351 1.00 97.69 264 PRO A O 1
ATOM 2064 N N . LEU A 1 265 ? 8.173 -8.739 2.056 1.00 98.25 265 LEU A N 1
ATOM 2065 C CA . LEU A 1 265 ? 7.063 -8.279 1.218 1.00 98.25 265 LEU A CA 1
ATOM 2066 C C . LEU A 1 265 ? 7.449 -7.010 0.456 1.00 98.25 265 LEU A C 1
ATOM 2068 O O . LEU A 1 265 ? 7.234 -6.945 -0.750 1.00 98.25 265 LEU A O 1
ATOM 2072 N N . LEU A 1 266 ? 8.082 -6.052 1.142 1.00 98.25 266 LEU A N 1
ATOM 2073 C CA . LEU A 1 266 ? 8.579 -4.818 0.529 1.00 98.25 266 LEU A CA 1
ATOM 2074 C C . LEU A 1 266 ? 9.649 -5.099 -0.523 1.00 98.25 266 LEU A C 1
ATOM 2076 O O . LEU A 1 266 ? 9.573 -4.567 -1.623 1.00 98.25 266 LEU A O 1
ATOM 2080 N N . ILE A 1 267 ? 10.610 -5.978 -0.214 1.00 98.50 267 ILE A N 1
ATOM 2081 C CA . ILE A 1 267 ? 11.651 -6.382 -1.169 1.00 98.50 267 ILE A CA 1
ATOM 2082 C C . ILE A 1 267 ? 11.003 -6.939 -2.435 1.00 98.50 267 ILE A C 1
ATOM 2084 O O . ILE A 1 267 ? 11.319 -6.468 -3.523 1.00 98.50 267 ILE A O 1
ATOM 2088 N N . SER A 1 268 ? 10.074 -7.889 -2.288 1.00 98.31 268 SER A N 1
ATOM 2089 C CA . SER A 1 268 ? 9.396 -8.505 -3.429 1.00 98.31 268 SER A CA 1
ATOM 2090 C C . SER A 1 268 ? 8.588 -7.500 -4.251 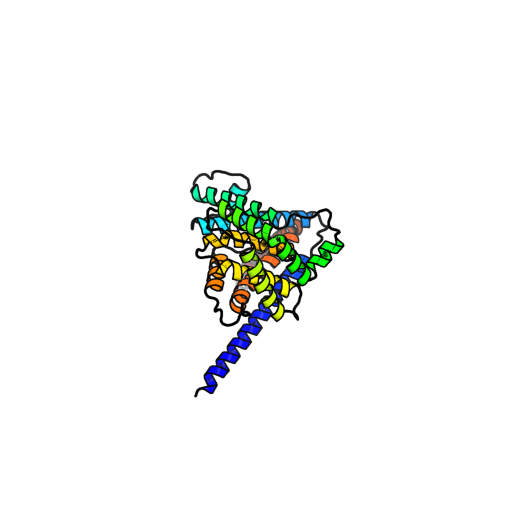1.00 98.31 268 SER A C 1
ATOM 2092 O O . SER A 1 268 ? 8.556 -7.633 -5.471 1.00 98.31 268 SER A O 1
ATOM 2094 N N . GLU A 1 269 ? 7.910 -6.543 -3.614 1.00 98.19 269 GLU A N 1
ATOM 2095 C CA . GLU A 1 269 ? 7.116 -5.532 -4.320 1.00 98.19 269 GLU A CA 1
ATOM 2096 C C . GLU A 1 269 ? 8.018 -4.554 -5.079 1.00 98.19 269 GLU A C 1
ATOM 2098 O O . GLU A 1 269 ? 7.813 -4.320 -6.266 1.00 98.19 269 GLU A O 1
ATOM 2103 N N . TRP A 1 270 ? 9.064 -4.036 -4.436 1.00 98.44 270 TRP A N 1
ATOM 2104 C CA . TRP A 1 270 ? 9.961 -3.052 -5.045 1.00 98.44 270 TRP A CA 1
ATOM 2105 C C . TRP A 1 270 ? 10.865 -3.653 -6.123 1.00 98.44 270 TRP A C 1
ATOM 2107 O O . TRP A 1 270 ? 11.119 -3.011 -7.141 1.00 98.44 270 TRP A O 1
ATOM 2117 N N . GLU A 1 271 ? 11.306 -4.904 -5.963 1.00 98.38 271 GLU A N 1
ATOM 2118 C CA . GLU A 1 271 ? 11.994 -5.625 -7.038 1.00 98.38 271 GLU A CA 1
ATOM 2119 C C . GLU A 1 271 ? 11.064 -5.822 -8.236 1.00 98.38 271 GLU A C 1
ATOM 2121 O O . GLU A 1 271 ? 11.475 -5.577 -9.370 1.00 98.38 271 GLU A O 1
ATOM 2126 N N . LYS A 1 272 ? 9.797 -6.182 -7.991 1.00 97.50 272 LYS A N 1
ATOM 2127 C CA . LYS A 1 272 ? 8.809 -6.354 -9.055 1.00 97.50 272 LYS A CA 1
ATOM 2128 C C . LYS A 1 272 ? 8.499 -5.041 -9.776 1.00 97.50 272 LYS A C 1
ATOM 2130 O O . LYS A 1 272 ? 8.492 -5.028 -11.004 1.00 97.50 272 LYS A O 1
ATOM 2135 N N . HIS A 1 273 ? 8.320 -3.942 -9.044 1.00 98.00 273 HIS A N 1
ATOM 2136 C CA . HIS A 1 273 ? 8.150 -2.604 -9.624 1.00 98.00 273 HIS A CA 1
ATOM 2137 C C . HIS A 1 273 ? 9.350 -2.241 -10.502 1.00 98.00 273 HIS A C 1
ATOM 2139 O O . HIS A 1 273 ? 9.186 -1.857 -11.657 1.00 98.00 273 HIS A O 1
ATOM 2145 N N . ARG A 1 274 ? 10.572 -2.464 -10.008 1.00 97.88 274 ARG A N 1
ATOM 2146 C CA . ARG A 1 274 ? 11.796 -2.212 -10.777 1.00 97.88 274 ARG A CA 1
ATOM 2147 C C . ARG A 1 274 ? 11.859 -3.046 -12.059 1.00 97.88 274 ARG A C 1
ATOM 2149 O O . ARG A 1 274 ? 12.286 -2.544 -13.098 1.00 97.88 274 ARG A O 1
ATOM 2156 N N . GLU A 1 275 ? 11.475 -4.319 -11.989 1.00 96.75 275 GLU A N 1
ATOM 2157 C CA . GLU A 1 275 ? 11.379 -5.199 -13.158 1.00 96.75 275 GLU A CA 1
ATOM 2158 C C . GLU A 1 275 ? 10.353 -4.694 -14.173 1.00 96.75 275 GLU A C 1
ATOM 2160 O O . GLU A 1 275 ? 10.645 -4.701 -15.367 1.00 96.75 275 GLU A O 1
ATOM 2165 N N . ASP A 1 276 ? 9.184 -4.251 -13.707 1.00 96.38 276 ASP A N 1
ATOM 2166 C CA . ASP A 1 276 ? 8.102 -3.757 -14.559 1.00 96.38 276 ASP A CA 1
ATOM 2167 C C . ASP A 1 276 ? 8.502 -2.457 -15.265 1.00 96.38 276 ASP A C 1
ATOM 2169 O O . ASP A 1 276 ? 8.354 -2.361 -16.482 1.00 96.38 276 ASP A O 1
ATOM 2173 N N . VAL A 1 277 ? 9.124 -1.507 -14.555 1.00 96.94 277 VAL A N 1
ATOM 2174 C CA . VAL A 1 277 ? 9.643 -0.264 -15.156 1.00 96.94 277 VAL A CA 1
ATOM 2175 C C . VAL A 1 277 ? 10.659 -0.575 -16.253 1.00 96.94 277 VAL A C 1
ATOM 2177 O O . VAL A 1 277 ? 10.576 -0.035 -17.356 1.00 96.94 277 VAL A O 1
ATOM 2180 N N . LEU A 1 278 ? 11.597 -1.489 -15.994 1.00 95.88 278 LEU A N 1
ATOM 2181 C CA . LEU A 1 278 ? 12.653 -1.845 -16.947 1.00 95.88 278 LEU A CA 1
ATOM 2182 C C . LEU A 1 278 ? 12.195 -2.809 -18.050 1.00 95.88 278 LEU A C 1
ATOM 2184 O O . LEU A 1 278 ? 12.972 -3.084 -18.971 1.00 95.88 278 LEU A O 1
ATOM 2188 N N . TRP A 1 279 ? 10.964 -3.319 -17.988 1.00 93.69 279 TRP A N 1
ATOM 2189 C CA . TRP A 1 279 ? 10.491 -4.374 -18.873 1.00 93.69 279 TRP A CA 1
ATOM 2190 C C . TRP A 1 279 ? 10.510 -3.960 -20.349 1.00 93.69 279 TRP A C 1
ATOM 2192 O O . TRP A 1 279 ? 9.970 -2.922 -20.745 1.00 93.69 279 TRP A O 1
ATOM 2202 N N . ASP A 1 280 ? 11.131 -4.798 -21.182 1.00 92.25 280 ASP A N 1
ATOM 2203 C CA . ASP A 1 280 ? 11.237 -4.595 -22.626 1.00 92.25 280 ASP A CA 1
ATOM 2204 C C . ASP A 1 280 ? 10.467 -5.701 -23.384 1.00 92.25 280 ASP A C 1
ATOM 2206 O O . ASP A 1 280 ? 10.867 -6.876 -23.337 1.00 92.25 280 ASP A O 1
ATOM 2210 N N . PRO A 1 281 ? 9.386 -5.353 -24.116 1.00 85.62 281 PRO A N 1
ATOM 2211 C CA . PRO A 1 281 ? 8.571 -6.314 -24.859 1.00 85.62 281 PRO A CA 1
ATOM 2212 C C . PRO A 1 281 ? 9.341 -7.040 -25.964 1.00 85.62 281 PRO A C 1
ATOM 2214 O O . PRO A 1 281 ? 9.073 -8.213 -26.242 1.00 85.62 281 PRO A O 1
ATOM 2217 N N . GLU A 1 282 ? 10.274 -6.364 -26.632 1.00 86.88 282 GLU A N 1
ATOM 2218 C CA . GLU A 1 282 ? 11.020 -6.933 -27.751 1.00 86.88 282 GLU A CA 1
ATOM 2219 C C . GLU A 1 282 ? 12.036 -7.955 -27.250 1.00 86.88 282 GLU A C 1
ATOM 2221 O O . GLU A 1 282 ? 12.131 -9.063 -27.794 1.00 86.88 282 GLU A O 1
ATOM 2226 N N . VAL A 1 283 ? 12.739 -7.617 -26.166 1.00 85.94 283 VAL A N 1
ATOM 2227 C CA . VAL A 1 283 ? 13.649 -8.542 -25.481 1.00 85.94 283 VAL A CA 1
ATOM 2228 C C . VAL A 1 283 ? 12.870 -9.735 -24.932 1.00 85.94 283 VAL A C 1
ATOM 2230 O O . VAL A 1 283 ? 13.270 -10.877 -25.169 1.00 85.94 283 VAL A O 1
ATOM 2233 N N . ALA A 1 284 ? 11.720 -9.507 -24.289 1.00 83.25 284 ALA A N 1
ATOM 2234 C CA . ALA A 1 284 ? 10.866 -10.576 -23.777 1.00 83.25 284 ALA A CA 1
ATOM 2235 C C . ALA A 1 284 ? 10.390 -11.519 -24.896 1.00 83.25 284 ALA A C 1
ATOM 2237 O O . ALA A 1 284 ? 10.481 -12.742 -24.771 1.00 83.25 284 ALA A O 1
ATOM 2238 N N . LYS A 1 285 ? 9.954 -10.968 -26.036 1.00 83.50 285 LYS A N 1
ATOM 2239 C CA . LYS A 1 285 ? 9.525 -11.750 -27.205 1.00 83.50 285 LYS A CA 1
ATOM 2240 C C . LYS A 1 285 ? 10.669 -12.563 -2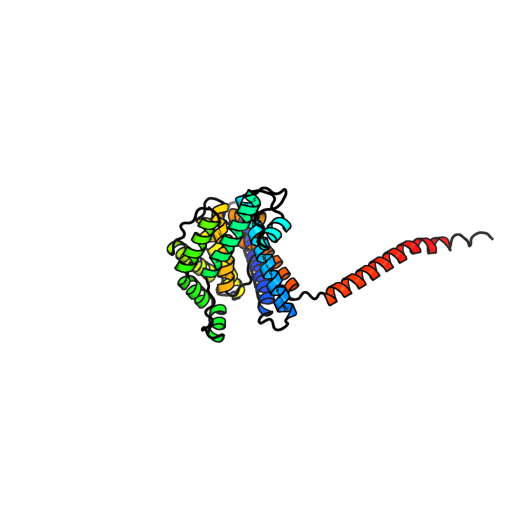7.808 1.00 83.50 285 LYS A C 1
ATOM 2242 O O . LYS A 1 285 ? 10.461 -13.705 -28.223 1.00 83.50 285 LYS A O 1
ATOM 2247 N N . LYS A 1 286 ? 11.875 -11.994 -27.860 1.00 88.50 286 LYS A N 1
ATOM 2248 C CA . LYS A 1 286 ? 13.072 -12.688 -28.345 1.00 88.50 286 LYS A CA 1
ATOM 2249 C C . LYS A 1 286 ? 13.453 -13.850 -27.425 1.00 88.50 286 LYS A C 1
ATOM 2251 O O . LYS A 1 286 ? 13.621 -14.962 -27.919 1.00 88.50 286 LYS A O 1
ATOM 2256 N N . LEU A 1 287 ? 13.510 -13.618 -26.114 1.00 84.62 287 LEU A N 1
ATOM 2257 C CA . LEU A 1 287 ? 13.810 -14.652 -25.118 1.00 84.62 287 LEU A CA 1
ATOM 2258 C C . LEU A 1 287 ? 12.766 -15.778 -25.133 1.00 84.62 287 LEU A C 1
ATOM 2260 O O . LEU A 1 287 ? 13.130 -16.951 -25.102 1.00 84.62 287 LEU A O 1
ATOM 2264 N N . ALA A 1 288 ? 11.478 -15.442 -25.260 1.00 83.94 288 ALA A N 1
ATOM 2265 C CA . ALA A 1 288 ? 10.407 -16.431 -25.367 1.00 83.94 288 ALA A CA 1
ATOM 2266 C C . ALA A 1 288 ? 10.560 -17.322 -26.610 1.00 83.94 288 ALA A C 1
ATOM 2268 O O . ALA A 1 288 ? 10.383 -18.537 -26.527 1.00 83.94 288 ALA A O 1
ATOM 2269 N N . LYS A 1 289 ? 10.937 -16.734 -27.752 1.00 88.25 289 LYS A N 1
ATOM 2270 C CA . LYS A 1 289 ? 11.213 -17.486 -28.981 1.00 88.25 289 LYS A CA 1
ATOM 2271 C C . LYS A 1 289 ? 12.434 -18.398 -28.833 1.00 88.25 289 LYS A C 1
ATOM 2273 O O . LYS A 1 289 ? 12.384 -19.549 -29.250 1.00 88.25 289 LYS A O 1
ATOM 2278 N N . GLU A 1 290 ? 13.514 -17.905 -28.231 1.00 90.44 290 GLU A N 1
ATOM 2279 C CA . GLU A 1 290 ? 14.735 -18.692 -28.008 1.00 90.44 290 GLU A CA 1
ATOM 2280 C C . GLU A 1 290 ? 14.500 -19.872 -27.052 1.00 90.44 290 GLU A C 1
ATOM 2282 O O . GLU A 1 290 ? 15.033 -20.963 -27.272 1.00 90.44 290 GLU A O 1
ATOM 2287 N N . GLU A 1 291 ? 13.673 -19.680 -26.024 1.00 87.44 291 GLU A N 1
ATOM 2288 C CA . GLU A 1 291 ? 13.283 -20.725 -25.078 1.00 87.44 291 GLU A CA 1
ATOM 2289 C C . GLU A 1 291 ? 12.366 -21.779 -25.718 1.00 87.44 291 GLU A C 1
ATOM 2291 O O . GLU A 1 291 ? 12.544 -22.977 -25.477 1.00 87.44 291 GLU A O 1
ATOM 2296 N N . ASP A 1 292 ? 11.425 -21.366 -26.571 1.00 88.88 292 ASP A N 1
ATOM 2297 C CA . ASP A 1 292 ? 10.592 -22.289 -27.352 1.00 88.88 292 ASP A CA 1
ATOM 2298 C C . ASP A 1 292 ? 11.441 -23.106 -28.340 1.00 88.88 292 ASP A C 1
ATOM 2300 O O . ASP A 1 292 ? 11.362 -24.337 -28.372 1.00 88.88 292 ASP A O 1
ATOM 2304 N N . ASP A 1 293 ? 12.366 -22.451 -29.052 1.00 91.12 293 ASP A N 1
ATOM 2305 C CA . ASP A 1 293 ? 13.331 -23.115 -29.932 1.00 91.12 293 ASP A CA 1
ATOM 2306 C C . ASP A 1 293 ? 14.220 -24.102 -29.147 1.00 91.12 293 ASP A C 1
ATOM 2308 O O . ASP A 1 293 ? 14.518 -25.201 -29.626 1.00 91.12 293 ASP A O 1
ATOM 2312 N N . ARG A 1 294 ? 14.633 -23.759 -27.916 1.00 92.12 294 ARG A N 1
ATOM 2313 C CA . ARG A 1 294 ? 15.407 -24.652 -27.036 1.00 92.12 294 ARG A CA 1
ATOM 2314 C C . ARG A 1 294 ? 14.594 -25.874 -26.612 1.00 92.12 294 ARG A C 1
ATOM 2316 O O . ARG A 1 294 ? 15.067 -26.993 -26.821 1.00 92.12 294 ARG A O 1
ATOM 2323 N N . LYS A 1 295 ? 13.381 -25.687 -26.077 1.00 91.00 295 LYS A N 1
ATOM 2324 C CA . LYS A 1 295 ? 12.485 -26.791 -25.682 1.00 91.00 295 LYS A CA 1
ATOM 2325 C C . LYS A 1 295 ? 12.143 -27.688 -26.867 1.00 91.00 295 LYS A C 1
ATOM 2327 O O . LYS A 1 295 ? 12.130 -28.910 -26.730 1.00 91.00 295 LYS A O 1
ATOM 2332 N N . SER A 1 296 ? 11.927 -27.097 -28.041 1.00 90.06 296 SER A N 1
ATOM 2333 C CA . SER A 1 296 ? 11.689 -27.818 -29.291 1.00 90.06 296 SER A CA 1
ATOM 2334 C C . SER A 1 296 ? 12.886 -28.695 -29.674 1.00 90.06 296 SER A C 1
ATOM 2336 O O . SER A 1 296 ? 12.716 -29.891 -29.927 1.00 90.06 296 SER A O 1
ATOM 2338 N N . ARG A 1 297 ? 14.117 -28.157 -29.627 1.00 90.44 297 ARG A N 1
ATOM 2339 C CA . ARG A 1 297 ? 15.346 -28.934 -29.879 1.00 90.44 297 ARG A CA 1
ATOM 2340 C C . ARG A 1 297 ? 15.542 -30.071 -28.878 1.00 90.44 297 ARG A C 1
ATOM 2342 O O . ARG A 1 297 ? 15.885 -31.174 -29.293 1.00 90.44 297 ARG A O 1
ATOM 2349 N N . GLU A 1 298 ? 15.311 -29.831 -27.591 1.00 91.38 298 GLU A N 1
ATOM 2350 C CA . GLU A 1 298 ? 15.442 -30.852 -26.541 1.00 91.38 298 GLU A CA 1
ATOM 2351 C C . GLU A 1 298 ? 14.405 -31.966 -26.693 1.00 91.38 298 GLU A C 1
ATOM 2353 O O . GLU A 1 298 ? 14.747 -33.147 -26.628 1.00 91.38 298 GLU A O 1
ATOM 2358 N N . ALA A 1 299 ? 13.152 -31.612 -26.983 1.00 88.94 299 ALA A N 1
ATOM 2359 C CA . ALA A 1 299 ? 12.100 -32.582 -27.258 1.00 88.94 299 ALA A CA 1
ATOM 2360 C C . ALA A 1 299 ? 12.402 -33.408 -28.517 1.00 88.94 299 ALA A C 1
ATOM 2362 O O . ALA A 1 299 ? 12.137 -34.612 -28.554 1.00 88.94 299 ALA A O 1
ATOM 2363 N N . LEU A 1 300 ? 12.974 -32.780 -29.549 1.00 84.56 300 LEU A N 1
ATOM 2364 C CA . LEU A 1 300 ? 13.395 -33.466 -30.764 1.00 84.56 300 LEU A CA 1
ATOM 2365 C C . LEU A 1 300 ? 14.562 -34.425 -30.478 1.00 84.56 300 LEU A C 1
ATOM 2367 O O . LEU A 1 300 ? 14.491 -35.595 -30.847 1.00 84.56 300 LEU A O 1
ATOM 2371 N N . ALA A 1 301 ? 15.587 -33.971 -29.753 1.00 87.62 301 ALA A N 1
ATOM 2372 C CA . ALA A 1 301 ? 16.715 -34.801 -29.335 1.00 87.62 301 ALA A CA 1
ATOM 2373 C C . ALA A 1 301 ? 16.260 -36.004 -28.491 1.00 87.62 301 ALA A C 1
ATOM 2375 O O . ALA A 1 301 ? 16.673 -37.128 -28.762 1.00 87.62 301 ALA A O 1
ATOM 2376 N N . ALA A 1 302 ? 15.339 -35.808 -27.543 1.00 88.38 302 ALA A N 1
ATOM 2377 C CA . ALA A 1 302 ? 14.767 -36.890 -26.742 1.00 88.38 302 ALA A CA 1
ATOM 2378 C C . ALA A 1 302 ? 13.990 -37.911 -27.595 1.00 88.38 302 ALA A C 1
ATOM 2380 O O . ALA A 1 302 ? 14.105 -39.116 -27.369 1.00 88.38 302 ALA A O 1
ATOM 2381 N N . LYS A 1 303 ? 13.243 -37.457 -28.614 1.00 85.38 303 LYS A N 1
ATOM 2382 C CA . LYS A 1 303 ? 12.556 -38.353 -29.564 1.00 85.38 303 LYS A CA 1
ATOM 2383 C C . LYS A 1 303 ? 13.535 -39.182 -30.402 1.00 85.38 303 LYS A C 1
ATOM 2385 O O . LYS A 1 303 ? 13.235 -40.333 -30.707 1.00 85.38 303 LYS A O 1
ATOM 2390 N N . PHE A 1 304 ? 14.692 -38.624 -30.762 1.00 78.44 304 PHE A N 1
ATOM 2391 C CA . PHE A 1 304 ? 15.702 -39.318 -31.570 1.00 78.44 304 PHE A CA 1
ATOM 2392 C C . PHE A 1 304 ? 16.740 -40.104 -30.757 1.00 78.44 304 PHE A C 1
ATOM 2394 O O . PHE A 1 304 ? 17.376 -40.996 -31.314 1.00 78.44 304 PHE A O 1
ATOM 2401 N N . ALA A 1 305 ? 16.854 -39.879 -29.446 1.00 72.88 305 ALA A N 1
ATOM 2402 C CA . ALA A 1 305 ? 17.747 -40.636 -28.563 1.00 72.88 305 ALA A CA 1
ATOM 2403 C C . ALA A 1 305 ? 17.451 -42.151 -28.559 1.00 72.88 305 ALA A C 1
ATOM 2405 O O . ALA A 1 305 ? 18.347 -42.967 -28.361 1.00 72.88 305 ALA A O 1
ATOM 2406 N N . HIS A 1 306 ? 16.207 -42.553 -28.840 1.00 64.12 306 HIS A N 1
ATOM 2407 C CA . HIS A 1 306 ? 15.820 -43.965 -28.936 1.00 64.12 306 HIS A CA 1
ATOM 2408 C C . HIS A 1 306 ? 16.186 -44.622 -30.284 1.00 64.12 306 HIS A C 1
ATOM 2410 O O . HIS A 1 306 ? 16.107 -45.840 -30.424 1.00 64.12 306 HIS A O 1
ATOM 2416 N N . VAL A 1 307 ? 16.591 -43.836 -31.289 1.00 58.41 307 VAL A N 1
ATOM 2417 C CA . VAL A 1 307 ? 16.915 -44.332 -32.639 1.00 58.41 307 VAL A CA 1
ATOM 2418 C C . VAL A 1 307 ? 18.384 -44.767 -32.750 1.00 58.41 307 VAL A C 1
ATOM 2420 O O . VAL A 1 307 ? 18.699 -45.639 -33.559 1.00 58.41 307 VAL A O 1
ATOM 2423 N N . GLU A 1 308 ? 19.285 -44.233 -31.919 1.00 52.88 308 GLU A N 1
ATOM 2424 C CA . GLU A 1 308 ? 20.705 -44.629 -31.929 1.00 52.88 308 GLU A CA 1
ATOM 2425 C C . GLU A 1 308 ? 20.969 -45.966 -31.221 1.00 52.88 308 GLU A C 1
ATOM 2427 O O . GLU A 1 308 ? 21.780 -46.752 -31.706 1.00 52.88 308 GLU A O 1
ATOM 2432 N N . GLY A 1 309 ? 20.214 -46.301 -30.167 1.00 49.19 309 GLY A N 1
ATOM 2433 C CA . GLY A 1 309 ? 20.347 -47.585 -29.459 1.00 49.19 309 GLY A CA 1
ATOM 2434 C C . GLY A 1 309 ? 19.923 -48.818 -30.270 1.00 49.19 309 GLY A C 1
ATOM 2435 O O . GLY A 1 309 ? 20.241 -49.940 -29.892 1.00 49.19 309 GLY A O 1
ATOM 2436 N N . ASN A 1 310 ? 19.232 -48.628 -31.400 1.00 45.97 310 ASN A N 1
ATOM 2437 C CA . ASN A 1 310 ? 18.741 -49.723 -32.241 1.00 45.97 310 ASN A CA 1
ATOM 2438 C C . ASN A 1 310 ? 19.666 -50.037 -33.433 1.00 45.97 310 ASN A C 1
ATOM 2440 O O . ASN A 1 310 ? 19.399 -50.963 -34.195 1.00 45.97 310 ASN A O 1
ATOM 2444 N N . LYS A 1 311 ? 20.757 -49.276 -33.626 1.00 49.06 311 LYS A N 1
ATOM 2445 C CA . LYS A 1 311 ? 21.749 -49.572 -34.677 1.00 49.06 311 LYS A CA 1
ATOM 2446 C C . LYS A 1 311 ? 22.771 -50.632 -34.258 1.00 49.06 311 LYS A C 1
ATOM 2448 O O . LYS A 1 311 ? 23.297 -51.315 -35.133 1.00 49.06 311 LYS A O 1
ATOM 2453 N N . GLU A 1 312 ? 22.997 -50.839 -32.960 1.00 46.72 312 GLU A N 1
ATOM 2454 C CA . GLU A 1 312 ? 23.927 -51.869 -32.461 1.00 46.72 312 GLU A CA 1
ATOM 2455 C C .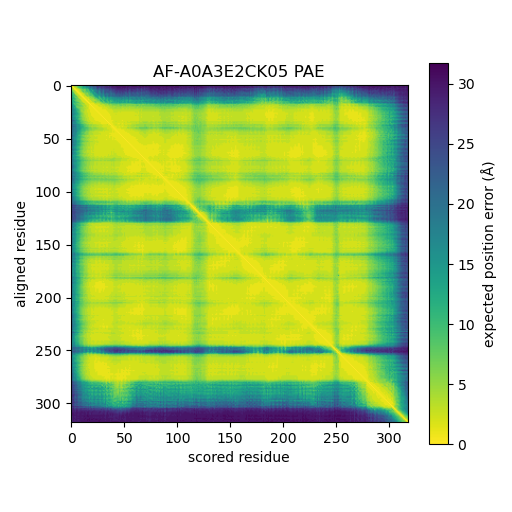 GLU A 1 312 ? 23.312 -53.279 -32.383 1.00 46.72 312 GLU A C 1
ATOM 2457 O O . GLU A 1 312 ? 24.038 -54.264 -32.280 1.00 46.72 312 GLU A O 1
ATOM 2462 N N . SER A 1 313 ? 21.990 -53.430 -32.521 1.00 45.22 313 SER A N 1
ATOM 2463 C CA . SER A 1 313 ? 21.317 -54.742 -32.462 1.00 45.22 313 SER A CA 1
ATOM 2464 C C . SER A 1 313 ? 21.309 -55.515 -33.790 1.00 45.22 313 SER A C 1
ATOM 2466 O O . SER A 1 313 ? 20.791 -56.627 -33.844 1.00 45.22 313 SER A O 1
ATOM 2468 N N . THR A 1 314 ? 21.876 -54.951 -34.864 1.00 46.19 314 THR A N 1
ATOM 2469 C CA . THR A 1 314 ? 21.858 -55.550 -36.219 1.00 46.19 314 THR A CA 1
ATOM 2470 C C . THR A 1 314 ? 23.233 -55.986 -36.744 1.00 46.19 314 THR A C 1
ATOM 2472 O O . THR A 1 314 ? 23.347 -56.336 -37.913 1.00 46.19 314 THR A O 1
ATOM 2475 N N . GLN A 1 315 ? 24.271 -56.016 -35.899 1.00 47.59 315 GLN A N 1
ATOM 2476 C CA . GLN A 1 315 ? 25.613 -56.536 -36.237 1.00 47.59 315 GLN A CA 1
ATOM 2477 C C . GLN A 1 315 ? 26.024 -57.749 -35.379 1.00 47.59 315 GLN A C 1
ATOM 2479 O O . GLN A 1 315 ? 27.178 -57.891 -34.987 1.00 47.59 315 GLN A O 1
ATOM 2484 N N . ALA A 1 316 ? 25.083 -58.648 -35.087 1.00 47.56 316 ALA A N 1
ATOM 2485 C CA . ALA A 1 316 ? 25.383 -59.944 -34.474 1.00 47.56 316 ALA A CA 1
ATOM 2486 C C . ALA A 1 316 ? 24.540 -61.065 -35.101 1.00 47.56 316 ALA A C 1
ATOM 2488 O O . ALA A 1 316 ? 23.835 -61.785 -34.404 1.00 47.56 316 ALA A O 1
ATOM 2489 N N . LEU A 1 317 ? 24.587 -61.181 -36.428 1.00 47.16 317 LEU A N 1
ATOM 2490 C CA . LEU A 1 317 ? 24.210 -62.384 -37.171 1.00 47.16 317 LEU A CA 1
ATOM 2491 C C . LEU A 1 317 ? 25.128 -62.474 -38.398 1.00 47.16 317 LEU A C 1
ATOM 2493 O O . LEU A 1 317 ? 24.747 -62.046 -39.481 1.00 47.16 317 LEU A O 1
ATOM 2497 N N . ASP A 1 318 ? 26.347 -62.959 -38.166 1.00 38.94 318 ASP A N 1
ATOM 2498 C CA . ASP A 1 318 ? 27.158 -63.762 -39.092 1.00 38.94 318 ASP A CA 1
ATOM 2499 C C . ASP A 1 318 ? 28.138 -64.613 -38.266 1.00 38.94 318 ASP A C 1
ATOM 2501 O O . ASP A 1 318 ? 28.789 -64.047 -37.353 1.00 38.94 318 ASP A O 1
#

Secondary structure (DSSP, 8-state):
--HHHHHHHHHHHHHHHHHHHHHHHHHHHHHHHHHTTPSP-SHHHHHHHHHHHHHHHHHHHHHHHHHHH-S---HHHHHHHHTT-S--TTS-HHHHHHHHHHHHHHHGGGGSS---TTS-HHHHHHHHS-HHHHHHHHHHTHHHHHHHHHHHHHHHTS-----HHHHHHHHHHHHHHHHTTTTS-HHHHHHHHHHHHHHHHHTT-SSSGGGHHHHHHHHHHHHHHT-PPP---HHHHHHHHHHHHT--TT-TT--HHHHHHHHHHHHHHHHHHHHHHH--HHHHHHHHHHHHHHHHHHHHHHHHHHHHTTSGGGS---

Radius of gyration: 25.29 Å; Cα contacts (8 Å, |Δi|>4): 314; chains: 1; bounding box: 51×90×77 Å

Sequence (318 aa):
MVNSVDSVKDSEDIKNNEKSMLMLNDAAQSAAKLTELWPLTEARHLDNDAKYAENLEVRSMRAIARILTNLDVTVPDAEFVYEGADEIPGRPQEIVDALLAAADAYDNMDSCYEPNYDEPEEEILENSNNINSIFSKIASHSAEDSNAINAAADTLNVEGNWSINNIDFAINYAKQMVSCYENKSLETQKIIVVLSLLTNLIKKTNEICETLPIFLYINEICECAGLPRMMFKDAQWREIVDCVRNSSDKCNCDISALVNFISPLLISEWEKHREDVLWDPEVAKKLAKEEDDRKSREALAAKFAHVEGNKESTQALD

pLDDT: mean 89.0, std 13.79, range [38.94, 98.81]

Nearest PDB structures (foldseek):
  3zjy-assembly2_E  TM=1.803E-01  e=9.050E+00  Homo sapiens
  8ct1-assembly1_A  TM=1.420E-01  e=9.450E+00  Homo sapiens